Protein AF-A0A7S3EZS7-F1 (afdb_monomer_lite)

Sequence (210 aa):
DRLTNAAPASRMLVSTSSEHHVAPVSPPPAASPVTASGAADHGPADRGQSLQARVDNALGPAPTVDLDALIADLAVAGEVEALVRVWAAECVTDGTWRLVEALHARGKRGLPPGTIQLPPDRTRRLGPERRLHKICKGRLTHARSDAAHVHLRQALA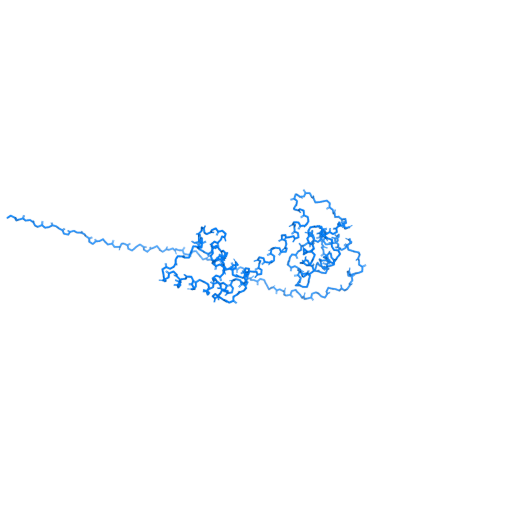WLEAQSANGRQTFLSGAKGQARRALAVELQQEMGVDRETARGLVTKLKQMRKV

Foldseek 3Di:
DDDDDDDDDDDDDDDDDDPDPDDDDDDDPPPDPPPPPDPPPLDPVPVVDDLQVQLVLLPDPHRPDQLQVSLQVCLVVLQQVSNLVSDDPVRHDPVSLVSLVVSLVCDDVSRDDHPHDDDDDPDPDDDSNVSSVCSNVVVLLVVLLVLLVVCQVVLVVVVVVCVVVVHDQPLDPDDDVSLQVQLVVCCVVVVDDSSNSSSNSVVVSVVVVD

pLDDT: mean 79.71, std 17.1, range [40.44, 96.19]

Structure (mmCIF, N/CA/C/O backbone):
data_AF-A0A7S3EZS7-F1
#
_entry.id   AF-A0A7S3EZS7-F1
#
loop_
_atom_site.group_PDB
_atom_site.id
_atom_site.type_symbol
_atom_site.label_atom_id
_atom_site.label_alt_id
_atom_site.label_comp_id
_atom_site.label_asym_id
_atom_site.label_entity_id
_atom_site.label_seq_id
_atom_site.pdbx_PDB_ins_code
_atom_site.Cartn_x
_atom_site.Cartn_y
_atom_site.Cartn_z
_atom_site.occupancy
_atom_site.B_iso_or_equiv
_atom_site.auth_seq_id
_atom_site.auth_comp_id
_atom_site.auth_asym_id
_atom_site.auth_atom_id
_atom_site.pdbx_PDB_model_num
ATOM 1 N N . ASP A 1 1 ? -24.500 35.059 77.747 1.00 47.34 1 ASP A N 1
ATOM 2 C CA . ASP A 1 1 ? -23.337 35.575 76.993 1.00 47.34 1 ASP A CA 1
ATOM 3 C C . ASP A 1 1 ? -23.380 35.048 75.567 1.00 47.34 1 ASP A C 1
ATOM 5 O O . ASP A 1 1 ? -23.361 33.844 75.386 1.00 47.34 1 ASP A O 1
ATOM 9 N N . ARG A 1 2 ? -23.869 35.827 74.595 1.00 42.78 2 ARG A N 1
ATOM 10 C CA . ARG A 1 2 ? -23.210 36.918 73.838 1.00 42.78 2 ARG A CA 1
ATOM 11 C C . ARG A 1 2 ? -22.228 36.409 72.762 1.00 42.78 2 ARG A C 1
ATOM 13 O O . ARG A 1 2 ? -21.300 35.684 73.087 1.00 42.78 2 ARG A O 1
ATOM 20 N N . LEU A 1 3 ? -22.418 36.973 71.554 1.00 48.66 3 LEU A N 1
ATOM 21 C CA . LEU A 1 3 ? -21.564 37.048 70.341 1.00 48.66 3 LEU A CA 1
ATOM 22 C C . LEU A 1 3 ? -21.867 35.976 69.266 1.00 48.66 3 LEU A C 1
ATOM 24 O O . LEU A 1 3 ? -21.628 34.803 69.504 1.00 48.66 3 LEU A O 1
ATOM 28 N N . THR A 1 4 ? -22.582 36.228 68.154 1.00 54.25 4 THR A N 1
ATOM 29 C CA . THR A 1 4 ? -22.440 37.142 66.979 1.00 54.25 4 THR A CA 1
ATOM 30 C C . THR A 1 4 ? -21.289 36.844 66.011 1.00 54.25 4 THR A C 1
ATOM 32 O O . THR A 1 4 ? -20.141 36.808 66.437 1.00 54.25 4 THR A O 1
ATOM 35 N N . ASN A 1 5 ? -21.637 36.889 64.710 1.00 43.22 5 ASN A N 1
ATOM 36 C CA . ASN A 1 5 ? -20.801 37.154 63.519 1.00 43.22 5 ASN A CA 1
ATOM 37 C C . ASN A 1 5 ? -19.920 35.982 63.024 1.00 43.22 5 ASN A C 1
ATOM 39 O O . ASN A 1 5 ? -19.420 35.207 63.818 1.00 43.22 5 ASN A O 1
ATOM 43 N N . ALA A 1 6 ? -19.678 35.760 61.727 1.00 45.03 6 ALA A N 1
ATOM 44 C CA . ALA A 1 6 ? -19.786 36.626 60.555 1.00 45.03 6 ALA A CA 1
ATOM 45 C C . ALA A 1 6 ? -19.918 35.790 59.259 1.00 45.03 6 ALA A C 1
ATOM 47 O O . ALA A 1 6 ? -19.287 34.742 59.134 1.00 45.03 6 ALA A O 1
ATOM 48 N N . ALA A 1 7 ? -20.647 36.308 58.266 1.00 48.50 7 ALA A N 1
ATOM 49 C CA . ALA A 1 7 ? -20.330 36.080 56.850 1.00 48.50 7 ALA A CA 1
ATOM 50 C C . ALA A 1 7 ? -19.117 36.951 56.464 1.00 48.50 7 ALA A C 1
ATOM 52 O O . ALA A 1 7 ? -18.939 38.018 57.060 1.00 48.50 7 ALA A O 1
ATOM 53 N N . PRO A 1 8 ? -18.263 36.531 55.514 1.00 58.19 8 PRO A N 1
ATOM 54 C CA . PRO A 1 8 ? -18.231 37.204 54.198 1.00 58.19 8 PRO A CA 1
ATOM 55 C C . PRO A 1 8 ? -17.756 36.236 53.074 1.00 58.19 8 PRO A C 1
ATOM 57 O O . PRO A 1 8 ? -17.424 35.091 53.345 1.00 58.19 8 PRO A O 1
ATOM 60 N N . ALA A 1 9 ? -17.663 36.533 51.779 1.00 48.50 9 ALA A N 1
ATOM 61 C CA . ALA A 1 9 ? -17.829 37.727 50.965 1.00 48.50 9 ALA A CA 1
ATOM 62 C C . ALA A 1 9 ? -18.122 37.258 49.529 1.00 48.50 9 ALA A C 1
ATOM 64 O O . ALA A 1 9 ? -17.512 36.309 49.030 1.00 48.50 9 ALA A O 1
ATOM 65 N N . SER A 1 10 ? -19.002 37.990 48.852 1.00 51.47 10 SER A N 1
ATOM 66 C CA . SER A 1 10 ? -19.154 37.984 47.402 1.00 51.47 10 SER A CA 1
ATOM 67 C C . SER A 1 10 ? -17.812 38.265 46.726 1.00 51.47 10 SER A C 1
ATOM 69 O O . SER A 1 10 ? -17.208 39.315 46.947 1.00 51.47 10 SER A O 1
ATOM 71 N N . ARG A 1 11 ? -17.351 37.347 45.874 1.00 52.47 11 ARG A N 1
ATOM 72 C CA . ARG A 1 11 ? -16.194 37.583 45.011 1.00 52.47 11 ARG A CA 1
ATOM 73 C C . ARG A 1 11 ? -16.698 38.045 43.648 1.00 52.47 11 ARG A C 1
ATOM 75 O O . ARG A 1 11 ? -17.303 37.277 42.906 1.00 52.47 11 ARG A O 1
ATOM 82 N N . MET A 1 12 ? -16.481 39.328 43.372 1.00 51.91 12 MET A N 1
ATOM 83 C CA . MET A 1 12 ? -16.737 39.957 42.081 1.00 51.91 12 MET A CA 1
ATOM 84 C C . MET A 1 12 ? -15.924 39.269 40.978 1.00 51.91 12 MET A C 1
ATOM 86 O O . MET A 1 12 ? -14.708 39.114 41.099 1.00 51.91 12 MET A O 1
ATOM 90 N N . LEU A 1 13 ? -16.603 38.878 39.901 1.00 58.66 13 LEU A N 1
ATOM 91 C CA . LEU A 1 13 ? -15.984 38.497 38.637 1.00 58.66 13 LEU A CA 1
ATOM 92 C C . LEU A 1 13 ? -15.644 39.783 37.879 1.00 58.66 13 LEU A C 1
ATOM 94 O O . LEU A 1 13 ? -16.532 40.506 37.433 1.00 58.66 13 LEU A O 1
ATOM 98 N N . VAL A 1 14 ? -14.351 40.076 37.767 1.00 51.28 14 VAL A N 1
ATOM 99 C CA . VAL A 1 14 ? -13.834 41.122 36.883 1.00 51.28 14 VAL A CA 1
ATOM 100 C C . VAL A 1 14 ? -13.811 40.541 35.474 1.00 51.28 14 VAL A C 1
ATOM 102 O O . VAL A 1 14 ? -13.059 39.613 35.184 1.00 51.28 14 VAL A O 1
ATOM 105 N N . SER A 1 15 ? -14.677 41.073 34.619 1.00 48.03 15 SER A N 1
ATOM 106 C CA . SER A 1 15 ? -14.720 40.784 33.192 1.00 48.03 15 SER A CA 1
ATOM 107 C C . SER A 1 15 ? -13.608 41.581 32.509 1.00 48.03 15 SER A C 1
ATOM 109 O O . SER A 1 15 ? -13.729 42.792 32.344 1.00 48.03 15 SER A O 1
ATOM 111 N N . THR A 1 16 ? -12.505 40.929 32.144 1.00 53.03 16 THR A N 1
ATOM 112 C CA . THR A 1 16 ? -11.484 41.525 31.276 1.00 53.03 16 THR A CA 1
ATOM 113 C C . THR A 1 16 ? -11.778 41.146 29.831 1.00 53.03 16 THR A C 1
ATOM 115 O O . THR A 1 16 ? -11.445 40.061 29.359 1.00 53.03 16 THR A O 1
ATOM 118 N N . SER A 1 17 ? -12.424 42.067 29.118 1.00 45.00 17 SER A N 1
ATOM 119 C CA . SER A 1 17 ? -12.508 42.052 27.661 1.00 45.00 17 SER A CA 1
ATOM 120 C C . SER A 1 17 ? -11.093 42.159 27.085 1.00 45.00 17 SER A C 1
ATOM 122 O O . SER A 1 17 ? -10.498 43.232 27.083 1.00 45.00 17 SER A O 1
ATOM 124 N N . SER A 1 18 ? -10.528 41.038 26.632 1.00 48.12 18 SER A N 1
ATOM 125 C CA . SER A 1 18 ? -9.379 41.051 25.722 1.00 48.12 18 SER A CA 1
ATOM 126 C C . SER A 1 18 ? -9.901 41.222 24.304 1.00 48.12 18 SER A C 1
ATOM 128 O O . SER A 1 18 ? -10.311 40.262 23.653 1.00 48.12 18 SER A O 1
ATOM 130 N N . GLU A 1 19 ? -9.897 42.466 23.836 1.00 48.69 19 GLU A N 1
ATOM 131 C CA . GLU A 1 19 ? -9.978 42.786 22.416 1.00 48.69 19 GLU A CA 1
ATOM 132 C C . GLU A 1 19 ? -8.675 42.331 21.748 1.00 48.69 19 GLU A C 1
ATOM 134 O O . GLU A 1 19 ? -7.675 43.048 21.696 1.00 48.69 19 GLU A O 1
ATOM 139 N N . HIS A 1 20 ? -8.663 41.093 21.255 1.00 51.62 20 HIS A N 1
ATOM 140 C CA . HIS A 1 20 ? -7.636 40.654 20.324 1.00 51.62 20 HIS A CA 1
ATOM 141 C C . HIS A 1 20 ? -7.897 41.308 18.970 1.00 51.62 20 HIS A C 1
ATOM 143 O O . HIS A 1 20 ? -8.791 40.920 18.222 1.00 51.62 20 HIS A O 1
ATOM 149 N N . HIS A 1 21 ? -7.084 42.320 18.680 1.00 54.19 21 HIS A N 1
ATOM 150 C CA . HIS A 1 21 ? -6.900 42.896 17.359 1.00 54.19 21 HIS A CA 1
ATOM 151 C C . HIS A 1 21 ? -6.486 41.776 16.387 1.00 54.19 21 HIS A C 1
ATOM 153 O O . HIS A 1 21 ? -5.340 41.323 16.376 1.00 54.19 21 HIS A O 1
ATOM 159 N N . VAL A 1 22 ? -7.449 41.276 15.611 1.00 55.16 22 VAL A N 1
ATOM 160 C CA . VAL A 1 22 ? -7.213 40.320 14.528 1.00 55.16 22 VAL A CA 1
ATOM 161 C C . VAL A 1 22 ? -6.585 41.096 13.378 1.00 55.16 22 VAL A C 1
ATOM 163 O O . VAL A 1 22 ? -7.238 41.919 12.739 1.00 55.16 22 VAL A O 1
ATOM 166 N N . ALA A 1 23 ? -5.298 40.854 13.138 1.00 63.97 23 ALA A N 1
ATOM 167 C CA . ALA A 1 23 ? -4.619 41.352 11.952 1.00 63.97 23 ALA A CA 1
ATOM 168 C C . ALA A 1 23 ? -5.337 40.840 10.684 1.00 63.97 23 ALA A C 1
ATOM 170 O O . ALA A 1 23 ? -5.751 39.676 10.652 1.00 63.97 23 ALA A O 1
ATOM 171 N N . PRO A 1 24 ? -5.488 41.670 9.637 1.00 62.31 24 PRO A N 1
ATOM 172 C CA . PRO A 1 24 ? -6.135 41.261 8.399 1.00 62.31 24 PRO A CA 1
ATOM 173 C C . PRO A 1 24 ? -5.341 40.127 7.740 1.00 62.31 24 PRO A C 1
ATOM 175 O O . PRO A 1 24 ? -4.213 40.306 7.278 1.00 62.31 24 PRO A O 1
ATOM 178 N N . VAL A 1 25 ? -5.945 38.939 7.717 1.00 58.94 25 VAL A N 1
ATOM 179 C CA . VAL A 1 25 ? -5.441 37.774 6.989 1.00 58.94 25 VAL A CA 1
ATOM 180 C C . VAL A 1 25 ? -5.502 38.111 5.504 1.00 58.94 25 VAL A C 1
ATOM 182 O O . VAL A 1 25 ? -6.573 38.371 4.958 1.00 58.94 25 VAL A O 1
ATOM 185 N N . SER A 1 26 ? -4.335 38.149 4.862 1.00 68.75 26 SER A N 1
ATOM 186 C CA . SER A 1 26 ? -4.237 38.332 3.416 1.00 68.75 26 SER A CA 1
ATOM 187 C C . SER A 1 26 ? -5.037 37.235 2.704 1.00 68.75 26 SER A C 1
ATOM 189 O O . SER A 1 26 ? -4.925 36.068 3.095 1.00 68.75 26 SER A O 1
ATOM 191 N N . PRO A 1 27 ? -5.847 37.572 1.684 1.00 67.56 27 PRO A N 1
ATOM 192 C CA . PRO A 1 27 ? -6.579 36.569 0.929 1.00 67.56 27 PRO A CA 1
ATOM 193 C C . PRO A 1 27 ? -5.586 35.591 0.284 1.00 67.56 27 PRO A C 1
ATOM 195 O O . PRO A 1 27 ? -4.522 36.016 -0.179 1.00 67.56 27 PRO A O 1
ATOM 198 N N . PRO A 1 28 ? -5.901 34.284 0.261 1.00 62.78 28 PRO A N 1
ATOM 199 C CA . PRO A 1 28 ? -5.062 33.313 -0.419 1.00 62.78 28 PRO A CA 1
ATOM 200 C C . PRO A 1 28 ? -4.932 33.703 -1.900 1.00 62.78 28 PRO A C 1
ATOM 202 O O . PRO A 1 28 ? -5.911 34.173 -2.492 1.00 62.78 28 PRO A O 1
ATOM 205 N N . PRO A 1 29 ? -3.745 33.533 -2.510 1.00 59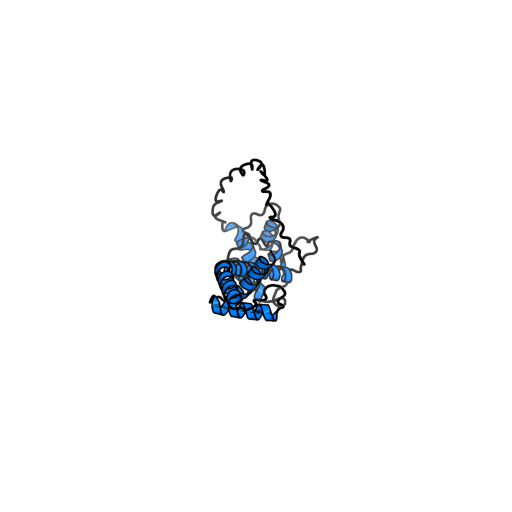.75 29 PRO A N 1
ATOM 206 C CA . PRO A 1 29 ? -3.571 33.790 -3.930 1.00 59.75 29 PRO A CA 1
ATOM 207 C C . PRO A 1 29 ? -4.586 32.962 -4.719 1.00 59.75 29 PRO A C 1
ATOM 209 O O . PRO A 1 29 ? -4.805 31.784 -4.422 1.00 59.75 29 PRO A O 1
ATOM 212 N N . ALA A 1 30 ? -5.229 33.616 -5.689 1.00 57.41 30 ALA A N 1
ATOM 213 C CA . ALA A 1 30 ? -6.225 33.022 -6.563 1.00 57.41 30 ALA A CA 1
ATOM 214 C C . ALA A 1 30 ? -5.721 31.674 -7.086 1.00 57.41 30 ALA A C 1
ATOM 216 O O . ALA A 1 30 ? -4.620 31.588 -7.633 1.00 57.41 30 ALA A O 1
ATOM 217 N N . ALA A 1 31 ? -6.524 30.629 -6.877 1.00 49.47 31 ALA A N 1
ATOM 218 C CA . ALA A 1 31 ? -6.255 29.310 -7.415 1.00 49.47 31 ALA A CA 1
ATOM 219 C C . ALA A 1 31 ? -6.095 29.443 -8.930 1.00 49.47 31 ALA A C 1
ATOM 221 O O . ALA A 1 31 ? -7.058 29.739 -9.642 1.00 49.47 31 ALA A O 1
ATOM 222 N N . SER A 1 32 ? -4.861 29.262 -9.403 1.00 54.81 32 SER A N 1
ATOM 223 C CA . SER A 1 32 ? -4.579 29.106 -10.820 1.00 54.81 32 SER A CA 1
ATOM 224 C C . SER A 1 32 ? -5.525 28.042 -11.373 1.00 54.81 32 SER A C 1
ATOM 226 O O . SER A 1 32 ? -5.700 27.005 -10.720 1.00 54.81 32 SER A O 1
ATOM 228 N N . PRO A 1 33 ? -6.157 28.277 -12.534 1.00 49.00 33 PRO A N 1
ATOM 229 C CA . PRO A 1 33 ? -7.026 27.287 -13.139 1.00 49.00 33 PRO A CA 1
ATOM 230 C C . PRO A 1 33 ? -6.218 26.005 -13.307 1.00 49.00 33 PRO A C 1
ATOM 232 O O . PRO A 1 33 ? -5.207 25.979 -14.008 1.00 49.00 33 PRO A O 1
ATOM 235 N N . VAL A 1 34 ? -6.657 24.952 -12.619 1.00 44.59 34 VAL A N 1
ATOM 236 C CA . VAL A 1 34 ? -6.234 23.588 -12.900 1.00 44.59 34 VAL A CA 1
ATOM 237 C C . VAL A 1 34 ? -6.735 23.324 -14.309 1.00 44.59 34 VAL A C 1
ATOM 239 O O . VAL A 1 34 ? -7.890 22.959 -14.520 1.00 44.59 34 VAL A O 1
ATOM 242 N N . THR A 1 35 ? -5.882 23.588 -15.296 1.00 41.53 35 THR A N 1
ATOM 243 C CA . THR A 1 35 ? -5.992 22.954 -16.599 1.00 41.53 35 THR A CA 1
ATOM 244 C C . THR A 1 35 ? -6.058 21.470 -16.304 1.00 41.53 35 THR A C 1
ATOM 246 O O . THR A 1 35 ? -5.071 20.873 -15.874 1.00 41.53 35 THR A O 1
ATOM 249 N N . ALA A 1 36 ? -7.256 20.910 -16.469 1.00 48.38 36 ALA A N 1
ATOM 250 C CA . ALA A 1 36 ? -7.464 19.495 -16.672 1.00 48.38 36 ALA A CA 1
ATOM 251 C C . ALA A 1 36 ? -6.568 19.113 -17.851 1.00 48.38 36 ALA A C 1
ATOM 253 O O . ALA A 1 36 ? -6.933 19.289 -19.013 1.00 48.38 36 ALA A O 1
ATOM 254 N N . SER A 1 37 ? -5.334 18.722 -17.534 1.00 41.72 37 SER A N 1
ATOM 255 C CA . SER A 1 37 ? -4.410 18.177 -18.507 1.00 41.72 37 SER A CA 1
ATOM 256 C C . SER A 1 37 ? -5.083 16.918 -19.000 1.00 41.72 37 SER A C 1
ATOM 258 O O . SER A 1 37 ? -5.378 16.018 -18.211 1.00 41.72 37 SER A O 1
ATOM 260 N N . GLY A 1 38 ? -5.439 16.961 -20.280 1.00 40.84 38 GLY A N 1
ATOM 261 C CA . GLY A 1 38 ? -6.226 15.949 -20.943 1.00 40.84 38 GLY A CA 1
ATOM 262 C C . GLY A 1 38 ? -5.674 14.559 -20.683 1.00 40.84 38 GLY A C 1
ATOM 263 O O . GLY A 1 38 ? -4.481 14.379 -20.435 1.00 40.84 38 GLY A O 1
ATOM 264 N N . ALA A 1 39 ? -6.576 13.587 -20.776 1.00 41.38 39 ALA A N 1
ATOM 265 C CA . ALA A 1 39 ? -6.224 12.223 -21.106 1.00 41.38 39 ALA A CA 1
ATOM 266 C C . ALA A 1 39 ? -5.282 12.274 -22.315 1.00 41.38 39 ALA A C 1
ATOM 268 O O . ALA A 1 39 ? -5.717 12.454 -23.452 1.00 41.38 39 ALA A O 1
ATOM 269 N N . ALA A 1 40 ? -3.980 12.248 -22.042 1.00 44.22 40 ALA A N 1
ATOM 270 C CA . ALA A 1 40 ? -2.984 12.099 -23.067 1.00 44.22 40 ALA A CA 1
ATOM 271 C C . ALA A 1 40 ? -3.208 10.695 -23.607 1.00 44.22 40 ALA A C 1
ATOM 273 O O . ALA A 1 40 ? -3.113 9.702 -22.887 1.00 44.22 40 ALA A O 1
ATOM 274 N N . ASP A 1 41 ? -3.604 10.657 -24.868 1.00 46.47 41 ASP A N 1
ATOM 275 C CA . ASP A 1 41 ? -3.596 9.482 -25.712 1.00 46.47 41 ASP A CA 1
ATOM 276 C C . ASP A 1 41 ? -2.143 8.968 -25.749 1.00 46.47 41 ASP A C 1
ATOM 278 O O . ASP A 1 41 ? -1.319 9.392 -26.562 1.00 46.47 41 ASP A O 1
ATOM 282 N N . HIS A 1 42 ? -1.770 8.173 -24.740 1.00 47.91 42 HIS A N 1
ATOM 283 C CA . HIS A 1 42 ? -0.437 7.604 -24.568 1.00 47.91 42 HIS A CA 1
ATOM 284 C C . HIS A 1 42 ? -0.271 6.498 -25.608 1.00 47.91 42 HIS A C 1
ATOM 286 O O . HIS A 1 42 ? -0.619 5.336 -25.398 1.00 47.91 42 HIS A O 1
ATOM 292 N N . GLY A 1 43 ? 0.176 6.922 -26.789 1.00 43.62 43 GLY A N 1
ATOM 293 C CA . GLY A 1 43 ? 0.182 6.110 -27.991 1.00 43.62 43 GLY A CA 1
ATOM 294 C C . GLY A 1 43 ? 0.956 4.784 -27.871 1.00 43.62 43 GLY A C 1
ATOM 295 O O . GLY A 1 43 ? 1.884 4.643 -27.073 1.00 43.62 43 GLY A O 1
ATOM 296 N N . PRO A 1 44 ? 0.647 3.812 -28.747 1.00 53.00 44 PRO A N 1
ATOM 297 C CA . PRO A 1 44 ? 1.236 2.467 -28.771 1.00 53.00 44 PRO A CA 1
ATOM 298 C C . PRO A 1 44 ? 2.747 2.409 -29.085 1.00 53.00 44 PRO A C 1
ATOM 300 O O . PRO A 1 44 ? 3.314 1.317 -29.131 1.00 53.00 44 PRO A O 1
ATOM 303 N N . ALA A 1 45 ? 3.410 3.549 -29.303 1.00 54.72 45 ALA A N 1
ATOM 304 C CA . ALA A 1 45 ? 4.791 3.636 -29.782 1.00 54.72 45 ALA A CA 1
ATOM 305 C C . ALA A 1 45 ? 5.833 3.071 -28.798 1.00 54.72 45 ALA A C 1
ATOM 307 O O . ALA A 1 45 ? 6.882 2.591 -29.221 1.00 54.72 45 ALA A O 1
ATOM 308 N N . ASP A 1 46 ? 5.546 3.081 -27.495 1.00 59.53 46 ASP A N 1
ATOM 309 C CA . ASP A 1 46 ? 6.530 2.694 -26.477 1.00 59.53 46 ASP A CA 1
ATOM 310 C C . ASP A 1 46 ? 6.596 1.171 -26.240 1.00 59.53 46 ASP A C 1
ATOM 312 O O . ASP A 1 46 ? 7.597 0.642 -25.760 1.00 59.53 46 ASP A O 1
ATOM 316 N N . ARG A 1 47 ? 5.564 0.418 -26.654 1.00 63.47 47 ARG A N 1
ATOM 317 C CA . ARG A 1 47 ? 5.488 -1.044 -26.442 1.00 63.47 47 ARG A CA 1
ATOM 318 C C . ARG A 1 47 ? 6.444 -1.861 -27.318 1.00 63.47 47 ARG A C 1
ATOM 320 O O . ARG A 1 47 ? 6.637 -3.042 -27.048 1.00 63.47 47 ARG A O 1
ATOM 327 N N . GLY A 1 48 ? 7.033 -1.258 -28.352 1.00 70.38 48 GLY A N 1
ATOM 328 C CA . GLY A 1 48 ? 8.042 -1.903 -29.202 1.00 70.38 48 GLY A CA 1
ATOM 329 C C . GLY A 1 48 ? 9.461 -1.875 -28.621 1.00 70.38 48 GLY A C 1
ATOM 330 O O . GLY A 1 48 ? 10.346 -2.553 -29.138 1.00 70.38 48 GLY A O 1
ATOM 331 N N . GLN A 1 49 ? 9.695 -1.094 -27.563 1.00 83.81 49 GLN A N 1
ATOM 332 C CA . GLN A 1 49 ? 11.001 -0.983 -26.918 1.00 83.81 49 GLN A CA 1
ATOM 333 C C . GLN A 1 49 ? 11.197 -2.072 -25.858 1.00 83.81 49 GLN A C 1
ATOM 335 O O . GLN A 1 49 ? 10.253 -2.517 -25.203 1.00 83.81 49 GLN A O 1
ATOM 340 N N . SER A 1 50 ? 12.452 -2.482 -25.654 1.00 93.69 50 SER A N 1
ATOM 341 C CA . SER A 1 50 ? 12.798 -3.413 -24.574 1.00 93.69 50 SER A CA 1
ATOM 342 C C . SER A 1 50 ? 12.464 -2.829 -23.194 1.00 93.69 50 SER A C 1
ATOM 344 O O . SER A 1 50 ? 12.515 -1.612 -22.994 1.00 93.69 50 SER A O 1
ATOM 346 N N . LEU A 1 51 ? 12.189 -3.697 -22.212 1.00 94.19 51 LEU A N 1
ATOM 347 C CA . LEU A 1 51 ? 11.969 -3.268 -20.824 1.00 94.19 51 LEU A CA 1
ATOM 348 C C . LEU A 1 51 ? 13.164 -2.490 -20.260 1.00 94.19 51 LEU A C 1
ATOM 350 O O . LEU A 1 51 ? 12.958 -1.523 -19.535 1.00 94.19 51 LEU A O 1
ATOM 354 N N . GLN A 1 52 ? 14.392 -2.860 -20.638 1.00 96.00 52 GLN A N 1
ATOM 355 C CA . GLN A 1 52 ? 15.608 -2.142 -20.247 1.00 96.00 52 GLN A CA 1
ATOM 356 C C . GLN A 1 52 ? 15.565 -0.681 -20.713 1.00 96.00 52 GLN A C 1
ATOM 358 O O . GLN A 1 52 ? 15.667 0.222 -19.890 1.00 96.00 52 GLN A O 1
ATOM 363 N N . ALA A 1 53 ? 15.319 -0.446 -22.006 1.00 93.81 53 ALA A N 1
ATOM 364 C CA . ALA A 1 53 ? 15.281 0.903 -22.575 1.00 93.81 53 ALA A CA 1
ATOM 365 C C . ALA A 1 53 ? 14.198 1.783 -21.929 1.00 93.81 53 ALA A C 1
ATOM 367 O O . ALA A 1 53 ? 14.427 2.959 -21.650 1.00 93.81 53 ALA A O 1
ATOM 368 N N . ARG A 1 54 ? 13.033 1.197 -21.633 1.00 94.12 54 ARG A N 1
ATOM 369 C CA . ARG A 1 54 ? 11.931 1.898 -20.961 1.00 94.12 54 ARG A CA 1
ATOM 370 C C . ARG A 1 54 ? 12.261 2.243 -19.509 1.00 94.12 54 ARG A C 1
ATOM 372 O O . ARG A 1 54 ? 11.930 3.337 -19.061 1.00 94.12 54 ARG A O 1
ATOM 379 N N . VAL A 1 55 ? 12.946 1.357 -18.781 1.00 94.62 55 VAL A N 1
ATOM 380 C CA . VAL A 1 55 ? 13.443 1.648 -17.424 1.00 94.62 55 VAL A CA 1
ATOM 381 C C . VAL A 1 55 ? 14.512 2.739 -17.449 1.00 94.62 55 VAL A C 1
ATOM 383 O O . VAL A 1 55 ? 14.467 3.647 -16.621 1.00 94.62 55 VAL A O 1
ATOM 386 N N . ASP A 1 56 ? 15.436 2.695 -18.406 1.00 93.50 56 ASP A N 1
ATOM 387 C CA . ASP A 1 56 ? 16.476 3.715 -18.549 1.00 93.50 56 ASP A CA 1
ATOM 388 C C . ASP A 1 56 ? 15.869 5.091 -18.875 1.00 93.50 56 ASP A C 1
ATOM 390 O O . ASP A 1 56 ? 16.273 6.094 -18.286 1.00 93.50 56 ASP A O 1
ATOM 394 N N . ASN A 1 57 ? 14.840 5.141 -19.733 1.00 92.56 57 ASN A N 1
ATOM 395 C CA . ASN A 1 57 ? 14.063 6.358 -19.988 1.00 92.56 57 ASN A CA 1
ATOM 396 C C . ASN A 1 57 ? 13.346 6.853 -18.718 1.00 92.56 57 ASN A C 1
ATOM 398 O O . ASN A 1 57 ? 13.456 8.033 -18.386 1.00 92.56 57 ASN A O 1
ATOM 402 N N . ALA A 1 58 ? 12.680 5.958 -17.975 1.00 92.88 58 ALA A N 1
ATOM 403 C CA . ALA A 1 58 ? 11.967 6.291 -16.736 1.00 92.88 58 ALA A CA 1
ATOM 404 C C . ALA A 1 58 ? 12.877 6.900 -15.658 1.00 92.88 58 ALA A C 1
ATOM 406 O O . ALA A 1 58 ? 12.440 7.739 -14.874 1.00 92.88 58 ALA A O 1
ATOM 407 N N . LEU A 1 59 ? 14.133 6.448 -15.589 1.00 91.75 59 LEU A N 1
ATOM 408 C CA . LEU A 1 59 ? 15.134 6.933 -14.632 1.00 91.75 59 LEU A CA 1
ATOM 409 C C . LEU A 1 59 ? 15.950 8.123 -15.161 1.00 91.75 59 LEU A C 1
ATOM 411 O O . LEU A 1 59 ? 16.785 8.664 -14.430 1.00 91.75 59 LEU A O 1
ATOM 415 N N . GLY A 1 60 ? 15.728 8.518 -16.415 1.00 89.44 60 GLY A N 1
ATOM 416 C CA . GLY A 1 60 ? 16.357 9.667 -17.046 1.00 89.44 60 GLY A CA 1
ATOM 417 C C . GLY A 1 60 ? 15.814 11.013 -16.540 1.00 89.44 60 GLY A C 1
ATOM 418 O O . GLY A 1 60 ? 14.833 11.073 -15.801 1.00 89.44 60 GLY A O 1
ATOM 419 N N . PRO A 1 61 ? 16.442 12.131 -16.944 1.00 83.06 61 PRO A N 1
ATOM 420 C CA . PRO A 1 61 ? 16.080 13.472 -16.473 1.00 83.06 61 PRO A CA 1
ATOM 421 C C . PRO A 1 61 ? 14.723 13.979 -16.990 1.00 83.06 61 PRO A C 1
ATOM 423 O O . PRO A 1 61 ? 14.150 14.887 -16.395 1.00 83.06 61 PRO A O 1
ATOM 426 N N . ALA A 1 62 ? 14.220 13.419 -18.090 1.00 85.12 62 ALA A N 1
ATOM 427 C CA . ALA A 1 62 ? 12.951 13.792 -18.706 1.00 85.12 62 ALA A CA 1
ATOM 428 C C . ALA A 1 62 ? 12.221 12.513 -19.153 1.00 85.12 62 ALA A C 1
ATOM 430 O O . ALA A 1 62 ? 12.337 12.127 -20.318 1.00 85.12 62 ALA A O 1
ATOM 431 N N . PRO A 1 63 ? 11.541 11.812 -18.228 1.00 84.56 63 PRO A N 1
ATOM 432 C CA . PRO A 1 63 ? 10.850 10.575 -18.557 1.00 84.56 63 PRO A CA 1
ATOM 433 C C . PRO A 1 63 ? 9.690 10.862 -19.516 1.00 84.56 63 PRO A C 1
ATOM 435 O O . PRO A 1 63 ? 8.879 11.756 -19.276 1.00 84.56 63 PRO A O 1
ATOM 438 N N . THR A 1 64 ? 9.615 10.096 -20.602 1.00 87.62 64 THR A N 1
ATOM 439 C CA . THR A 1 64 ? 8.532 10.170 -21.603 1.00 87.62 64 THR A CA 1
ATOM 440 C C . THR A 1 64 ? 7.737 8.870 -21.706 1.00 87.62 64 THR A C 1
ATOM 442 O O . THR A 1 64 ? 6.779 8.797 -22.470 1.00 87.62 64 THR A O 1
ATOM 445 N N . VAL A 1 65 ? 8.144 7.845 -20.957 1.00 88.44 65 VAL A N 1
ATOM 446 C CA . VAL A 1 65 ? 7.481 6.542 -20.860 1.00 88.44 65 VAL A CA 1
ATOM 447 C C . VAL A 1 65 ? 6.179 6.619 -20.066 1.00 88.44 65 VAL A C 1
ATOM 449 O O . VAL A 1 65 ? 6.084 7.312 -19.051 1.00 88.44 65 VAL A O 1
ATOM 452 N N . ASP A 1 66 ? 5.190 5.839 -20.499 1.00 90.69 66 ASP A N 1
ATOM 453 C CA . ASP A 1 66 ? 3.997 5.550 -19.703 1.00 90.69 66 ASP A CA 1
ATOM 454 C C . ASP A 1 66 ? 4.389 4.708 -18.475 1.00 90.69 66 ASP A C 1
ATOM 456 O O . ASP A 1 66 ? 4.663 3.503 -18.568 1.00 90.69 66 ASP A O 1
ATOM 460 N N . LEU A 1 67 ? 4.448 5.371 -17.316 1.00 92.12 67 LEU A N 1
ATOM 461 C CA . LEU A 1 67 ? 4.846 4.756 -16.053 1.00 92.12 67 LEU A CA 1
ATOM 462 C C . LEU A 1 67 ? 3.857 3.686 -15.579 1.00 92.12 67 LEU A C 1
ATOM 464 O O . LEU A 1 67 ? 4.308 2.702 -14.994 1.00 92.12 67 LEU A O 1
ATOM 468 N N . ASP A 1 68 ? 2.552 3.827 -15.833 1.00 93.12 68 ASP A N 1
ATOM 469 C CA . ASP A 1 68 ? 1.568 2.815 -15.422 1.00 93.12 68 ASP A CA 1
ATOM 470 C C . ASP A 1 68 ? 1.806 1.517 -16.195 1.00 93.12 68 ASP A C 1
ATOM 472 O O . ASP A 1 68 ? 1.989 0.448 -15.603 1.00 93.12 68 ASP A O 1
ATOM 476 N N . ALA A 1 69 ? 1.913 1.630 -17.524 1.00 93.00 69 ALA A N 1
ATOM 477 C CA . ALA A 1 69 ? 2.191 0.497 -18.397 1.00 93.00 69 ALA A CA 1
ATOM 478 C C . ALA A 1 69 ? 3.552 -0.144 -18.090 1.00 93.00 69 ALA A C 1
ATOM 480 O O . ALA A 1 69 ? 3.665 -1.369 -18.048 1.00 93.00 69 ALA A O 1
ATOM 481 N N . LEU A 1 70 ? 4.593 0.658 -17.834 1.00 94.81 70 LEU A N 1
ATOM 482 C CA . LEU A 1 70 ? 5.906 0.131 -17.458 1.00 94.81 70 LEU A CA 1
ATOM 483 C C . LEU A 1 70 ? 5.853 -0.637 -16.135 1.00 94.81 70 LEU A C 1
ATOM 485 O O . LEU A 1 70 ? 6.391 -1.740 -16.047 1.00 94.81 70 LEU A O 1
ATOM 489 N N . ILE A 1 71 ? 5.198 -0.093 -15.108 1.00 95.75 71 ILE A N 1
ATOM 490 C CA . ILE A 1 71 ? 5.061 -0.771 -13.813 1.00 95.75 71 ILE A CA 1
ATOM 491 C C . ILE A 1 71 ? 4.282 -2.081 -13.974 1.00 95.75 71 ILE A C 1
ATOM 493 O O . ILE A 1 71 ? 4.673 -3.089 -13.379 1.00 95.75 71 ILE A O 1
ATOM 497 N N . ALA A 1 72 ? 3.223 -2.094 -14.788 1.00 95.31 72 ALA A N 1
ATOM 498 C CA . ALA A 1 72 ? 2.460 -3.300 -15.094 1.00 95.31 72 ALA A CA 1
ATOM 499 C C . ALA A 1 72 ? 3.341 -4.376 -15.746 1.00 95.31 72 ALA A C 1
ATOM 501 O O . ALA A 1 72 ? 3.374 -5.515 -15.270 1.00 95.31 72 ALA A O 1
ATOM 502 N N . ASP A 1 73 ? 4.108 -4.008 -16.773 1.00 95.50 73 ASP A N 1
ATOM 503 C CA . ASP A 1 73 ? 4.980 -4.941 -17.485 1.00 95.50 73 ASP A CA 1
ATOM 504 C C . ASP A 1 73 ? 6.101 -5.481 -16.580 1.00 95.50 73 ASP A C 1
ATOM 506 O O . ASP A 1 73 ? 6.357 -6.687 -16.556 1.00 95.50 73 ASP A O 1
ATOM 510 N N . LEU A 1 74 ? 6.724 -4.620 -15.763 1.00 96.19 74 LEU A N 1
ATOM 511 C CA . LEU A 1 74 ? 7.728 -5.036 -14.776 1.00 96.19 74 LEU A CA 1
ATOM 512 C C . LEU A 1 74 ? 7.125 -5.966 -13.715 1.00 96.19 74 LEU A C 1
ATOM 514 O O . LEU A 1 74 ? 7.784 -6.914 -13.278 1.00 96.19 74 LEU A O 1
ATOM 518 N N . ALA A 1 75 ? 5.873 -5.733 -13.307 1.00 95.69 75 ALA A N 1
ATOM 519 C CA . ALA A 1 75 ? 5.186 -6.586 -12.345 1.00 95.69 75 ALA A CA 1
ATOM 520 C C . ALA A 1 75 ? 4.923 -7.990 -12.914 1.00 95.69 75 ALA A C 1
ATOM 522 O O . ALA A 1 75 ? 5.151 -8.990 -12.227 1.00 95.69 75 ALA A O 1
ATOM 523 N N . VAL A 1 76 ? 4.494 -8.068 -14.178 1.00 94.88 76 VAL A N 1
ATOM 524 C CA . VAL A 1 76 ? 4.275 -9.332 -14.898 1.00 94.88 76 VAL A CA 1
ATOM 525 C C . VAL A 1 76 ? 5.591 -10.087 -15.087 1.00 94.88 76 VAL A C 1
ATOM 527 O O . VAL A 1 76 ? 5.654 -11.279 -14.770 1.00 94.88 76 VAL A O 1
ATOM 530 N N . ALA A 1 77 ? 6.647 -9.390 -15.520 1.00 94.75 77 ALA A N 1
ATOM 531 C CA . ALA A 1 77 ? 7.986 -9.949 -15.709 1.00 94.75 77 ALA A CA 1
ATOM 532 C C . ALA A 1 77 ? 8.664 -10.367 -14.389 1.00 94.75 77 ALA A C 1
ATOM 534 O O . ALA A 1 77 ? 9.568 -11.197 -14.387 1.00 94.75 77 ALA A O 1
ATOM 535 N N . GLY A 1 78 ? 8.207 -9.839 -13.249 1.00 94.75 78 GLY A N 1
ATOM 536 C CA . GLY A 1 78 ? 8.806 -10.106 -11.941 1.00 94.75 78 GLY A CA 1
ATOM 537 C C . GLY A 1 78 ? 10.078 -9.299 -11.670 1.00 94.75 78 GLY A C 1
ATOM 538 O O . GLY A 1 78 ? 10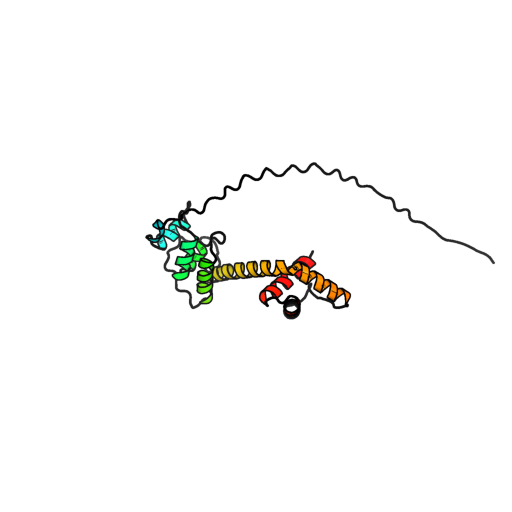.855 -9.665 -10.792 1.00 94.75 78 GLY A O 1
ATOM 539 N N . GLU A 1 79 ? 10.272 -8.183 -12.372 1.00 95.75 79 GLU A N 1
ATOM 540 C CA . GLU A 1 79 ? 11.435 -7.296 -12.268 1.00 95.75 79 GLU A CA 1
ATOM 541 C C . GLU A 1 79 ? 11.328 -6.370 -11.046 1.00 95.75 79 GLU A C 1
ATOM 543 O O . GLU A 1 79 ? 11.161 -5.154 -11.152 1.00 95.75 79 GLU A O 1
ATOM 548 N N . VAL A 1 80 ? 11.384 -6.955 -9.844 1.00 94.81 80 VAL A N 1
ATOM 549 C CA . VAL A 1 80 ? 11.071 -6.253 -8.586 1.00 94.81 80 VAL A CA 1
ATOM 550 C C . VAL A 1 80 ? 11.985 -5.054 -8.351 1.00 94.81 80 VAL A C 1
ATOM 552 O O . VAL A 1 80 ? 11.511 -4.015 -7.897 1.00 94.81 80 VAL A O 1
ATOM 555 N N . GLU A 1 81 ? 13.289 -5.179 -8.613 1.00 93.94 81 GLU A N 1
ATOM 556 C CA . GLU A 1 81 ? 14.240 -4.097 -8.337 1.00 93.94 81 GLU A CA 1
ATOM 557 C C . GLU A 1 81 ? 14.011 -2.882 -9.243 1.00 93.94 81 GLU A C 1
ATOM 559 O O . GLU A 1 81 ? 13.981 -1.748 -8.757 1.00 93.94 81 GLU A O 1
ATOM 564 N N . ALA A 1 82 ? 13.766 -3.119 -10.534 1.00 95.00 82 ALA A N 1
ATOM 565 C CA . ALA A 1 82 ? 13.427 -2.065 -11.481 1.00 95.00 82 ALA A CA 1
ATOM 566 C C . ALA A 1 82 ? 12.078 -1.434 -11.125 1.00 95.00 82 ALA A C 1
ATOM 568 O O . ALA A 1 82 ? 11.985 -0.212 -11.009 1.00 95.00 82 ALA A O 1
ATOM 569 N N . LEU A 1 83 ? 11.068 -2.261 -10.826 1.00 95.81 83 LEU A N 1
ATOM 570 C CA . LEU A 1 83 ? 9.737 -1.811 -10.421 1.00 95.81 83 LEU A CA 1
ATOM 571 C C . LEU A 1 83 ? 9.803 -0.861 -9.226 1.00 95.81 83 LEU A C 1
ATOM 573 O O . LEU A 1 83 ? 9.222 0.220 -9.263 1.00 95.81 83 LEU A O 1
ATOM 577 N N . VAL A 1 84 ? 10.525 -1.221 -8.158 1.00 93.94 84 VAL A N 1
ATOM 578 C CA . VAL A 1 84 ? 10.592 -0.366 -6.960 1.00 93.94 84 VAL A CA 1
ATOM 579 C C . VAL A 1 84 ? 11.390 0.919 -7.177 1.00 93.94 84 VAL A C 1
ATOM 581 O O . VAL A 1 84 ? 11.266 1.838 -6.363 1.00 93.94 84 VAL A O 1
ATOM 584 N N . ARG A 1 85 ? 12.215 0.990 -8.228 1.00 92.31 85 ARG A N 1
ATOM 585 C CA . ARG A 1 85 ? 12.949 2.201 -8.605 1.00 92.31 85 ARG A CA 1
ATOM 586 C C . ARG A 1 85 ? 12.116 3.184 -9.398 1.00 92.31 85 ARG A C 1
ATOM 588 O O . ARG A 1 85 ? 12.196 4.371 -9.105 1.00 92.31 85 ARG A O 1
ATOM 595 N N . VAL A 1 86 ? 11.339 2.690 -10.356 1.00 92.75 86 VAL A N 1
ATOM 596 C CA . VAL A 1 86 ? 10.452 3.521 -11.185 1.00 92.75 86 VAL A CA 1
ATOM 597 C C . VAL A 1 86 ? 9.100 3.780 -10.512 1.00 92.75 86 VAL A C 1
ATOM 599 O O . VAL A 1 86 ? 8.244 4.455 -11.068 1.00 92.75 86 VAL A O 1
ATOM 602 N N . TRP A 1 87 ? 8.892 3.237 -9.308 1.00 92.81 87 TRP A N 1
ATOM 603 C CA . TRP A 1 87 ? 7.631 3.334 -8.587 1.00 92.81 87 TRP A CA 1
ATOM 604 C C . TRP A 1 87 ? 7.196 4.784 -8.331 1.00 92.81 87 TRP A C 1
ATOM 606 O O . TRP A 1 87 ? 7.794 5.484 -7.507 1.00 92.81 87 TRP A O 1
ATOM 616 N N . ALA A 1 88 ? 6.072 5.173 -8.930 1.00 82.12 88 ALA A N 1
ATOM 617 C CA . ALA A 1 88 ? 5.408 6.455 -8.729 1.00 82.12 88 ALA A CA 1
ATOM 618 C C . ALA A 1 88 ? 3.928 6.219 -8.401 1.00 82.12 88 ALA A C 1
ATOM 620 O O . ALA A 1 88 ? 3.117 6.003 -9.292 1.00 82.12 88 ALA A O 1
ATOM 621 N N . ALA A 1 89 ? 3.572 6.231 -7.110 1.00 67.50 89 ALA A N 1
ATOM 622 C CA . ALA A 1 89 ? 2.246 5.804 -6.640 1.00 67.50 89 ALA A CA 1
ATOM 623 C C . ALA A 1 89 ? 1.069 6.588 -7.253 1.00 67.50 89 ALA A C 1
ATOM 625 O O . ALA A 1 89 ? -0.017 6.034 -7.384 1.00 67.50 89 ALA A O 1
ATOM 626 N N . GLU A 1 90 ? 1.286 7.854 -7.612 1.00 75.50 90 GLU A N 1
ATOM 627 C CA . GLU A 1 90 ? 0.281 8.757 -8.193 1.00 75.50 90 GLU A CA 1
ATOM 628 C C . GLU A 1 90 ? -0.070 8.405 -9.647 1.00 75.50 90 GLU A C 1
ATOM 630 O O . GLU A 1 90 ? -1.104 8.832 -10.150 1.00 75.50 90 GLU A O 1
ATOM 635 N N . CYS A 1 91 ? 0.761 7.595 -10.305 1.00 77.44 91 CYS A N 1
ATOM 636 C CA . CYS A 1 91 ? 0.615 7.229 -11.710 1.00 77.44 91 CYS A CA 1
ATOM 637 C C . CYS A 1 91 ? 0.065 5.809 -11.908 1.00 77.44 91 CYS A C 1
ATOM 639 O O . CYS A 1 91 ? 0.074 5.328 -13.031 1.00 77.44 91 CYS A O 1
ATOM 641 N N . VAL A 1 92 ? -0.358 5.112 -10.844 1.00 87.00 92 VAL A N 1
ATOM 642 C CA . VAL A 1 92 ? -0.701 3.680 -10.915 1.00 87.00 92 VAL A CA 1
ATOM 643 C C . VAL A 1 92 ? -2.210 3.463 -10.891 1.00 87.00 92 VAL A C 1
ATOM 645 O O . VAL A 1 92 ? -2.874 3.782 -9.901 1.00 87.00 92 VAL A O 1
ATOM 648 N N . THR A 1 93 ? -2.745 2.848 -11.944 1.00 90.44 93 THR A N 1
ATOM 649 C CA . THR A 1 93 ? -4.160 2.468 -12.026 1.00 90.44 93 THR A CA 1
ATOM 650 C C . THR A 1 93 ? -4.482 1.259 -11.142 1.00 90.44 93 THR A C 1
ATOM 652 O O . THR A 1 93 ? -3.611 0.482 -10.738 1.00 90.44 93 THR A O 1
ATOM 655 N N . ASP A 1 94 ? -5.768 1.038 -10.854 1.00 88.69 94 ASP A N 1
ATOM 656 C CA . ASP A 1 94 ? -6.205 -0.137 -10.087 1.00 88.69 94 ASP A CA 1
ATOM 657 C C . ASP A 1 94 ? -5.836 -1.469 -10.759 1.00 88.69 94 ASP A C 1
ATOM 659 O O . ASP A 1 94 ? -5.603 -2.462 -10.064 1.00 88.69 94 ASP A O 1
ATOM 663 N N . GLY A 1 95 ? -5.764 -1.496 -12.094 1.00 91.19 95 GLY A N 1
ATOM 664 C CA . GLY A 1 95 ? -5.338 -2.664 -12.864 1.00 91.19 95 GLY A CA 1
ATOM 665 C C . GLY A 1 95 ? -3.880 -3.022 -12.586 1.00 91.19 95 GLY A C 1
ATOM 666 O O . GLY A 1 95 ? -3.587 -4.143 -12.164 1.00 91.19 95 GLY A O 1
ATOM 667 N N . THR A 1 96 ? -2.980 -2.052 -12.730 1.00 94.06 96 THR A N 1
ATOM 668 C CA . THR A 1 96 ? -1.547 -2.215 -12.453 1.00 94.06 96 THR A CA 1
ATOM 669 C C . THR A 1 96 ? -1.293 -2.605 -11.007 1.00 94.06 96 THR A C 1
ATOM 671 O O . THR A 1 96 ? -0.505 -3.506 -10.713 1.00 94.06 96 THR A O 1
ATOM 674 N N . TRP A 1 97 ? -2.037 -2.009 -10.082 1.00 93.00 97 TRP A N 1
ATOM 675 C CA . TRP A 1 97 ? -1.963 -2.379 -8.682 1.00 93.00 97 TRP A CA 1
ATOM 676 C C . TRP A 1 97 ? -2.249 -3.862 -8.413 1.00 93.00 97 TRP A C 1
ATOM 678 O O . TRP A 1 97 ? -1.546 -4.470 -7.606 1.00 93.00 97 TRP A O 1
ATOM 688 N N . ARG A 1 98 ? -3.240 -4.465 -9.083 1.00 93.31 98 ARG A N 1
ATOM 689 C CA . ARG A 1 98 ? -3.535 -5.903 -8.927 1.00 93.31 98 ARG A CA 1
ATOM 690 C C . ARG A 1 98 ? -2.360 -6.771 -9.374 1.00 93.31 98 ARG A C 1
ATOM 692 O O . ARG A 1 98 ? -2.084 -7.787 -8.741 1.00 93.31 98 ARG A O 1
ATOM 699 N N . LEU A 1 99 ? -1.643 -6.365 -10.423 1.00 95.75 99 LEU A N 1
ATOM 700 C CA . LEU A 1 99 ? -0.438 -7.060 -10.891 1.00 95.75 99 LEU A CA 1
ATOM 701 C C . LEU A 1 99 ? 0.690 -6.970 -9.856 1.00 95.75 99 LEU A C 1
ATOM 703 O O . LEU A 1 99 ? 1.339 -7.969 -9.548 1.00 95.75 99 LEU A O 1
ATOM 707 N N . VAL A 1 100 ? 0.877 -5.792 -9.259 1.00 94.81 100 VAL A N 1
ATOM 708 C CA . VAL A 1 100 ? 1.872 -5.551 -8.201 1.00 94.81 100 VAL A CA 1
ATOM 709 C C . VAL A 1 100 ? 1.542 -6.356 -6.938 1.00 94.81 100 VAL A C 1
ATOM 711 O O . VAL A 1 100 ? 2.432 -6.952 -6.328 1.00 94.81 100 VAL A O 1
ATOM 714 N N . GLU A 1 101 ? 0.268 -6.420 -6.552 1.00 93.69 101 GLU A N 1
ATOM 715 C CA . GLU A 1 101 ? -0.207 -7.235 -5.428 1.00 93.69 101 GLU A CA 1
ATOM 716 C C . GLU A 1 101 ? -0.027 -8.733 -5.702 1.00 93.69 101 GLU A C 1
ATOM 718 O O . GLU A 1 101 ? 0.439 -9.461 -4.824 1.00 93.69 101 GLU A O 1
ATOM 723 N N . ALA A 1 102 ? -0.310 -9.192 -6.924 1.00 93.81 102 ALA A N 1
ATOM 724 C CA . ALA A 1 102 ? -0.061 -10.571 -7.333 1.00 93.81 102 ALA A CA 1
ATOM 725 C C . ALA A 1 102 ? 1.436 -10.919 -7.286 1.00 93.81 102 ALA A C 1
ATOM 727 O O . ALA A 1 102 ? 1.801 -11.993 -6.803 1.00 93.81 102 ALA A O 1
ATOM 728 N N . LEU A 1 103 ? 2.315 -10.007 -7.721 1.00 94.56 103 LEU A N 1
ATOM 729 C CA . LEU A 1 103 ? 3.765 -10.159 -7.585 1.00 94.56 103 LEU A CA 1
ATOM 730 C C . LEU A 1 103 ? 4.179 -10.240 -6.109 1.00 94.56 103 LEU A C 1
ATOM 732 O O . LEU A 1 103 ? 4.939 -11.131 -5.728 1.00 94.56 103 LEU A O 1
ATOM 736 N N . HIS A 1 104 ? 3.654 -9.354 -5.257 1.00 94.44 104 HIS A N 1
ATOM 737 C CA . HIS A 1 104 ? 3.924 -9.366 -3.815 1.00 94.44 104 HIS A CA 1
ATOM 738 C C . HIS A 1 104 ? 3.455 -10.665 -3.140 1.00 94.44 104 HIS A C 1
ATOM 740 O O . HIS A 1 104 ? 4.162 -11.197 -2.277 1.00 94.44 104 HIS A O 1
ATOM 746 N N . ALA A 1 105 ? 2.312 -11.208 -3.563 1.00 93.31 105 ALA A N 1
ATOM 747 C CA . ALA A 1 105 ? 1.726 -12.434 -3.029 1.00 93.31 105 ALA A CA 1
ATOM 748 C C . ALA A 1 105 ? 2.579 -13.691 -3.280 1.00 93.31 105 ALA A C 1
ATOM 750 O O . ALA A 1 105 ? 2.485 -14.640 -2.501 1.00 93.31 105 ALA A O 1
ATOM 751 N N . ARG A 1 106 ? 3.469 -13.689 -4.288 1.00 91.44 106 ARG A N 1
ATOM 752 C CA . ARG A 1 106 ? 4.442 -14.782 -4.518 1.00 91.44 106 ARG A CA 1
ATOM 753 C C . ARG A 1 106 ? 5.387 -14.988 -3.328 1.00 91.44 106 ARG A C 1
ATOM 755 O O . ARG A 1 106 ? 5.936 -16.072 -3.142 1.00 91.44 106 ARG A O 1
ATOM 762 N N . GLY A 1 107 ? 5.562 -13.954 -2.502 1.00 88.38 107 GLY A N 1
ATOM 763 C CA . GLY A 1 107 ? 6.444 -13.976 -1.343 1.00 88.38 107 GLY A CA 1
ATOM 764 C C . GLY A 1 107 ? 7.925 -13.949 -1.725 1.00 88.38 107 GLY A C 1
ATOM 765 O O . GLY A 1 107 ? 8.303 -14.157 -2.869 1.00 88.38 107 GLY A O 1
ATOM 766 N N . LYS A 1 108 ? 8.791 -13.701 -0.737 1.00 84.56 108 LYS A N 1
ATOM 767 C CA . LYS A 1 108 ? 10.230 -13.443 -0.949 1.00 84.56 108 LYS A CA 1
ATOM 768 C C . LYS A 1 108 ? 10.942 -14.512 -1.784 1.00 84.56 108 LYS A C 1
ATOM 770 O O . LYS A 1 108 ? 11.712 -14.204 -2.674 1.00 84.56 108 LYS A O 1
ATOM 775 N N . ARG A 1 109 ? 10.649 -15.788 -1.519 1.00 83.75 109 ARG A N 1
ATOM 776 C CA . ARG A 1 109 ? 11.291 -16.923 -2.204 1.00 83.75 109 ARG A CA 1
ATOM 777 C C . ARG A 1 109 ? 10.765 -17.169 -3.624 1.00 83.75 109 ARG A C 1
ATOM 779 O O . ARG A 1 109 ? 11.353 -17.972 -4.332 1.00 83.75 109 ARG A O 1
ATOM 786 N N . GLY A 1 110 ? 9.657 -16.534 -4.008 1.00 84.31 110 GLY A N 1
ATOM 787 C CA . GLY A 1 110 ? 9.024 -16.683 -5.320 1.00 84.31 110 GLY A CA 1
ATOM 788 C C . GLY A 1 110 ? 9.314 -15.530 -6.282 1.00 84.31 110 GLY A C 1
ATOM 789 O O . GLY A 1 110 ? 8.690 -15.458 -7.340 1.00 84.31 110 GLY A O 1
ATOM 790 N N . LEU A 1 111 ? 10.204 -14.605 -5.909 1.00 87.06 111 LEU A N 1
ATOM 791 C CA . LEU A 1 111 ? 10.599 -13.479 -6.750 1.00 87.06 111 LEU A CA 1
ATOM 792 C C . LEU A 1 111 ? 11.836 -13.876 -7.572 1.00 87.06 111 LEU A C 1
ATOM 794 O O . LEU A 1 111 ? 12.827 -14.307 -6.976 1.00 87.06 111 LEU A O 1
ATOM 798 N N . PRO A 1 112 ? 11.791 -13.777 -8.913 1.00 86.00 112 PRO A N 1
ATOM 799 C CA . PRO A 1 112 ? 12.945 -14.092 -9.742 1.00 86.00 112 PRO A CA 1
ATOM 800 C C . PRO A 1 112 ? 14.070 -13.068 -9.512 1.00 86.00 112 PRO A C 1
ATOM 802 O O . PRO A 1 112 ? 13.802 -11.934 -9.096 1.00 86.00 112 PRO A O 1
ATOM 805 N N . PRO A 1 113 ? 15.335 -13.443 -9.772 1.00 84.44 113 PRO A N 1
ATOM 806 C CA . PRO A 1 113 ? 16.409 -12.463 -9.846 1.00 84.44 113 PRO A CA 1
ATOM 807 C C . PRO A 1 113 ? 16.100 -11.473 -10.975 1.00 84.44 113 PRO A C 1
ATOM 809 O O . PRO A 1 113 ? 15.698 -11.884 -12.062 1.00 84.44 113 PRO A O 1
ATOM 812 N N . GLY A 1 114 ? 16.261 -10.178 -10.700 1.00 88.25 114 GLY A N 1
ATOM 813 C CA . GLY A 1 114 ? 16.037 -9.142 -11.705 1.00 88.25 114 GLY A CA 1
ATOM 814 C C . GLY A 1 114 ? 17.039 -9.261 -12.852 1.00 88.25 114 GLY A C 1
ATOM 815 O O . GLY A 1 114 ? 1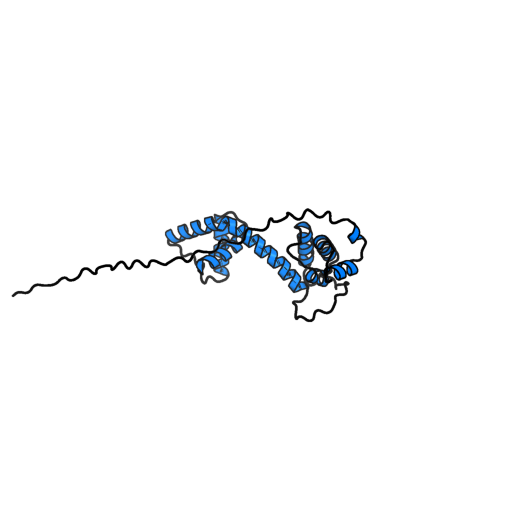8.219 -9.529 -12.620 1.00 88.25 114 GLY A O 1
ATOM 816 N N . THR A 1 115 ? 16.564 -9.075 -14.079 1.00 94.69 115 THR A N 1
ATOM 817 C CA . THR A 1 115 ? 17.389 -9.104 -15.296 1.00 94.69 115 THR A CA 1
ATOM 818 C C . THR A 1 115 ? 17.724 -7.704 -15.800 1.00 94.69 115 THR A C 1
ATOM 820 O O . THR A 1 115 ? 18.682 -7.533 -16.556 1.00 94.69 115 THR A O 1
ATOM 823 N N . ILE A 1 116 ? 16.977 -6.695 -15.346 1.00 95.31 116 ILE A N 1
ATOM 824 C CA . ILE A 1 116 ? 17.191 -5.297 -15.714 1.00 95.31 116 ILE A CA 1
ATOM 825 C C . ILE A 1 116 ? 18.423 -4.749 -14.999 1.00 95.31 116 ILE A C 1
ATOM 827 O O . ILE A 1 116 ? 18.529 -4.775 -13.771 1.00 95.31 116 ILE A O 1
ATOM 831 N N . GLN A 1 117 ? 19.343 -4.197 -15.780 1.00 94.56 117 GLN A N 1
ATOM 832 C CA . GLN A 1 117 ? 20.516 -3.513 -15.264 1.00 94.56 117 GLN A CA 1
ATOM 833 C C . GLN A 1 117 ? 20.119 -2.125 -14.783 1.00 94.56 117 GLN A C 1
ATOM 835 O O . GLN A 1 117 ? 19.497 -1.350 -15.505 1.00 94.56 117 GLN A O 1
ATOM 840 N N . LEU A 1 118 ? 20.483 -1.806 -13.546 1.00 90.75 118 LEU A N 1
ATOM 841 C CA . LEU A 1 118 ? 20.105 -0.558 -12.905 1.00 90.75 118 LEU A CA 1
ATOM 842 C C . LEU A 1 118 ? 21.362 0.237 -12.536 1.00 90.75 118 LEU A C 1
ATOM 844 O O . LEU A 1 118 ? 22.303 -0.340 -11.984 1.00 90.75 118 LEU A O 1
ATOM 848 N N . PRO A 1 119 ? 21.396 1.564 -12.767 1.00 86.69 119 PRO A N 1
ATOM 849 C CA . PRO A 1 119 ? 22.548 2.383 -12.387 1.00 86.69 119 PRO A CA 1
ATOM 850 C C . PRO A 1 119 ? 22.788 2.283 -10.874 1.00 86.69 119 PRO A C 1
ATOM 852 O O . PRO A 1 119 ? 21.821 2.213 -10.132 1.00 86.69 119 PRO A O 1
ATOM 855 N N . PRO A 1 120 ? 24.015 2.275 -10.344 1.00 83.19 120 PRO A N 1
ATOM 856 C CA . PRO A 1 120 ? 24.242 2.042 -8.917 1.00 83.19 120 PRO A CA 1
ATOM 857 C C . PRO A 1 120 ? 23.519 3.074 -8.038 1.00 83.19 120 PRO A C 1
ATOM 859 O O . PRO A 1 120 ? 23.643 4.282 -8.245 1.00 83.19 120 PRO A O 1
ATOM 862 N N . ASP A 1 121 ? 22.779 2.603 -7.031 1.00 77.81 121 ASP A N 1
ATOM 863 C CA . ASP A 1 121 ? 22.173 3.492 -6.038 1.00 77.81 121 ASP A CA 1
ATOM 864 C C . ASP A 1 121 ? 23.185 3.767 -4.926 1.00 77.81 121 ASP A C 1
ATOM 866 O O . ASP A 1 121 ? 23.647 2.851 -4.246 1.00 77.81 121 ASP A O 1
ATOM 870 N N . ARG A 1 122 ? 23.539 5.038 -4.729 1.00 73.62 122 ARG A N 1
ATOM 871 C CA . ARG A 1 122 ? 24.486 5.448 -3.681 1.00 73.62 122 ARG A CA 1
ATOM 872 C C . ARG A 1 122 ? 23.834 5.532 -2.297 1.00 73.62 122 ARG A C 1
ATOM 874 O O . ARG A 1 122 ? 24.526 5.762 -1.308 1.00 73.62 122 ARG A O 1
ATOM 881 N N . THR A 1 123 ? 22.514 5.361 -2.202 1.00 77.88 123 THR A N 1
ATOM 882 C CA . THR A 1 123 ? 21.772 5.479 -0.943 1.00 77.88 123 THR A CA 1
ATOM 883 C C . THR A 1 123 ? 21.505 4.119 -0.302 1.00 77.88 123 THR A C 1
ATOM 885 O O . THR A 1 123 ? 21.163 3.144 -0.970 1.00 77.88 123 THR A O 1
ATOM 888 N N . ARG A 1 124 ? 21.614 4.036 1.034 1.00 68.31 124 ARG A N 1
ATOM 889 C CA . ARG A 1 124 ? 21.173 2.847 1.781 1.00 68.31 124 ARG A CA 1
ATOM 890 C C . ARG A 1 124 ? 19.657 2.710 1.668 1.00 68.31 124 ARG A C 1
ATOM 892 O O . ARG A 1 124 ? 18.909 3.319 2.434 1.00 68.31 124 ARG A O 1
ATOM 899 N N . ARG A 1 125 ? 19.202 1.885 0.728 1.00 77.56 125 ARG A N 1
ATOM 900 C CA . ARG A 1 125 ? 17.788 1.554 0.553 1.00 77.56 125 ARG A CA 1
ATOM 901 C C . ARG A 1 125 ? 17.435 0.228 1.201 1.00 77.56 125 ARG A C 1
ATOM 903 O O . ARG A 1 125 ? 18.274 -0.604 1.535 1.00 77.56 125 ARG A O 1
ATOM 910 N N . LEU A 1 126 ? 16.138 0.057 1.422 1.00 85.56 126 LEU A N 1
ATOM 911 C CA . LEU A 1 126 ? 15.604 -1.249 1.776 1.00 85.56 126 LEU A CA 1
ATOM 912 C C . LEU A 1 126 ? 15.773 -2.181 0.587 1.00 85.56 126 LEU A C 1
ATOM 914 O O . LEU A 1 126 ? 15.563 -1.742 -0.540 1.00 85.56 126 LEU A O 1
ATOM 918 N N . GLY A 1 127 ? 16.058 -3.455 0.857 1.00 88.50 127 GLY A N 1
ATOM 919 C CA . GLY A 1 127 ? 16.042 -4.471 -0.190 1.00 88.50 127 GLY A CA 1
ATOM 920 C C . GLY A 1 127 ? 14.719 -4.442 -0.975 1.00 88.50 127 GLY A C 1
ATOM 921 O O . GLY A 1 127 ? 13.671 -4.130 -0.384 1.00 88.50 127 GLY A O 1
ATOM 922 N N . PRO A 1 128 ? 14.755 -4.755 -2.278 1.00 90.69 128 PRO A N 1
ATOM 923 C CA . PRO A 1 128 ? 13.643 -4.534 -3.202 1.00 90.69 128 PRO A CA 1
ATOM 924 C C . PRO A 1 128 ? 12.356 -5.227 -2.745 1.00 90.69 128 PRO A C 1
ATOM 926 O O . PRO A 1 128 ? 11.307 -4.592 -2.671 1.00 90.69 128 PRO A O 1
ATOM 929 N N . GLU A 1 129 ? 12.441 -6.464 -2.255 1.00 91.88 129 GLU A N 1
ATOM 930 C CA . GLU A 1 129 ? 11.293 -7.192 -1.694 1.00 91.88 129 GLU A CA 1
ATOM 931 C C . GLU A 1 129 ? 10.634 -6.456 -0.518 1.00 91.88 129 GLU A C 1
ATOM 933 O O . GLU A 1 129 ? 9.410 -6.389 -0.379 1.00 91.88 129 GLU A O 1
ATOM 938 N N . ARG A 1 130 ? 11.458 -5.892 0.375 1.00 91.44 130 ARG A N 1
ATOM 939 C CA . ARG A 1 130 ? 10.970 -5.154 1.542 1.00 91.44 130 ARG A CA 1
ATOM 940 C C . ARG A 1 130 ? 10.337 -3.841 1.103 1.00 91.44 130 ARG A C 1
ATOM 942 O O . ARG A 1 130 ? 9.376 -3.398 1.735 1.00 91.44 130 ARG A O 1
ATOM 949 N N . ARG A 1 131 ? 10.875 -3.207 0.058 1.00 92.25 131 ARG A N 1
ATOM 950 C CA . ARG A 1 131 ? 10.301 -1.996 -0.527 1.00 92.25 131 ARG A CA 1
ATOM 951 C C . ARG A 1 131 ? 8.951 -2.297 -1.180 1.00 92.25 131 ARG A C 1
ATOM 953 O O . ARG A 1 131 ? 7.991 -1.622 -0.821 1.00 92.25 131 ARG A O 1
ATOM 960 N N . LEU A 1 132 ? 8.851 -3.354 -1.988 1.00 93.44 132 LEU A N 1
ATOM 961 C CA . LEU A 1 132 ? 7.597 -3.846 -2.573 1.00 93.44 132 LEU A CA 1
ATOM 962 C C . LEU A 1 132 ? 6.547 -4.138 -1.491 1.00 93.44 132 LEU A C 1
ATOM 964 O O . LEU A 1 132 ? 5.420 -3.651 -1.559 1.00 93.44 132 LEU A O 1
ATOM 968 N N . HIS A 1 133 ? 6.936 -4.842 -0.424 1.00 93.56 133 HIS A N 1
ATOM 969 C CA . HIS A 1 133 ? 6.043 -5.084 0.709 1.00 93.56 133 HIS A CA 1
ATOM 970 C C . HIS A 1 133 ? 5.542 -3.783 1.351 1.00 93.56 133 HIS A C 1
ATOM 972 O O . HIS A 1 133 ? 4.369 -3.683 1.708 1.00 93.56 133 HIS A O 1
ATOM 978 N N . LYS A 1 134 ? 6.411 -2.776 1.522 1.00 92.50 134 LYS A N 1
ATOM 979 C CA . LYS A 1 134 ? 6.005 -1.477 2.078 1.00 92.50 134 LYS A CA 1
ATOM 980 C C . LYS A 1 134 ? 5.045 -0.726 1.160 1.00 92.50 134 LYS A C 1
ATOM 982 O O . LYS A 1 134 ? 4.124 -0.111 1.685 1.00 92.50 134 LYS A O 1
ATOM 987 N N . ILE A 1 135 ? 5.253 -0.787 -0.153 1.00 91.62 135 ILE A N 1
ATOM 988 C CA . ILE A 1 135 ? 4.360 -0.199 -1.158 1.00 91.62 135 ILE A CA 1
ATOM 989 C C . ILE A 1 135 ? 2.957 -0.806 -1.019 1.00 91.62 135 ILE A C 1
ATOM 991 O O . ILE A 1 135 ? 2.003 -0.084 -0.727 1.00 91.62 135 ILE A O 1
ATOM 995 N N . CYS A 1 136 ? 2.853 -2.137 -1.082 1.00 91.50 136 CYS A N 1
ATOM 996 C CA . CYS A 1 136 ? 1.572 -2.846 -0.971 1.00 91.50 136 CYS A CA 1
ATOM 997 C C . CYS A 1 136 ? 0.901 -2.598 0.390 1.00 91.50 136 CYS A C 1
ATOM 999 O O . CYS A 1 136 ? -0.283 -2.277 0.481 1.00 91.50 136 CYS A O 1
ATOM 1001 N N . LYS A 1 137 ? 1.676 -2.658 1.482 1.00 88.94 137 LYS A N 1
ATOM 1002 C CA . LYS A 1 137 ? 1.171 -2.372 2.832 1.00 88.94 137 LYS A CA 1
ATOM 1003 C C . LYS A 1 137 ? 0.685 -0.926 2.986 1.00 88.94 137 LYS A C 1
ATOM 1005 O O . LYS A 1 137 ? -0.263 -0.688 3.738 1.00 88.94 137 LYS A O 1
ATOM 1010 N N . GLY A 1 138 ? 1.342 0.028 2.326 1.00 86.31 138 GLY A N 1
ATOM 10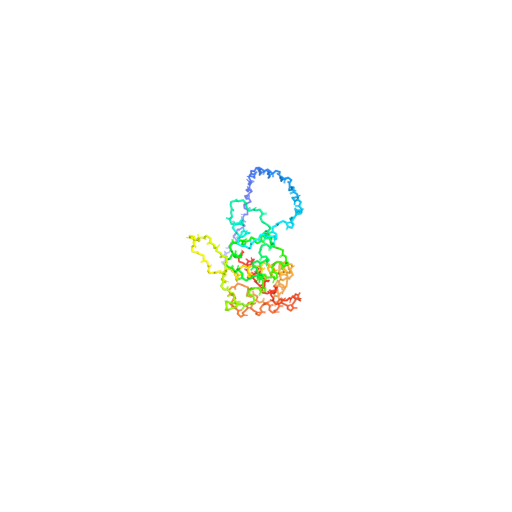11 C CA . GLY A 1 138 ? 0.963 1.440 2.316 1.00 86.31 138 GLY A CA 1
ATOM 1012 C C . GLY A 1 138 ? -0.440 1.634 1.754 1.00 86.31 138 GLY A C 1
ATOM 1013 O O . GLY A 1 138 ? -1.292 2.181 2.454 1.00 86.31 138 GLY A O 1
ATOM 1014 N N . ARG A 1 139 ? -0.710 1.080 0.565 1.00 84.81 139 ARG A N 1
ATOM 1015 C CA . ARG A 1 139 ? -2.035 1.131 -0.074 1.00 84.81 139 ARG A CA 1
ATOM 1016 C C . ARG A 1 139 ? -3.123 0.500 0.785 1.00 84.81 139 ARG A C 1
ATOM 1018 O O . ARG A 1 139 ? -4.127 1.146 1.055 1.00 84.81 139 ARG A O 1
ATOM 1025 N N . LEU A 1 140 ? -2.894 -0.715 1.293 1.00 80.19 140 LEU A N 1
ATOM 1026 C CA . LEU A 1 140 ? -3.852 -1.390 2.180 1.00 80.19 140 LEU A CA 1
ATOM 1027 C C . LEU A 1 140 ? -4.174 -0.551 3.422 1.00 80.19 140 LEU A C 1
ATOM 1029 O O . LEU A 1 140 ? -5.311 -0.511 3.886 1.00 80.19 140 LEU A O 1
ATOM 1033 N N . THR A 1 141 ? -3.170 0.135 3.973 1.00 80.94 141 THR A N 1
ATOM 1034 C CA . THR A 1 141 ? -3.367 1.007 5.135 1.00 80.94 141 THR A CA 1
ATOM 1035 C C . THR A 1 141 ? -4.176 2.252 4.775 1.00 80.94 141 THR A C 1
ATOM 1037 O O . THR A 1 141 ? -5.008 2.657 5.587 1.00 80.94 141 THR A O 1
ATOM 1040 N N . HIS A 1 142 ? -3.952 2.829 3.591 1.00 80.81 142 HIS A N 1
ATOM 1041 C CA . HIS A 1 142 ? -4.703 3.974 3.076 1.00 80.81 142 HIS A CA 1
ATOM 1042 C C . HIS A 1 142 ? -6.167 3.605 2.821 1.00 80.81 142 HIS A C 1
ATOM 1044 O O . HIS A 1 142 ? -7.046 4.166 3.461 1.00 80.81 142 HIS A O 1
ATOM 1050 N N . ALA A 1 143 ? -6.423 2.564 2.024 1.00 78.88 143 ALA A N 1
ATOM 1051 C CA . ALA A 1 143 ? -7.775 2.096 1.713 1.00 78.88 143 ALA A CA 1
ATOM 1052 C C . ALA A 1 143 ? -8.580 1.761 2.981 1.00 78.88 143 ALA A C 1
ATOM 1054 O O . ALA A 1 143 ? -9.713 2.206 3.150 1.00 78.88 143 ALA A O 1
ATOM 1055 N N . ARG A 1 144 ? -7.965 1.051 3.937 1.00 81.50 144 ARG A N 1
ATOM 1056 C CA . ARG A 1 144 ? -8.582 0.780 5.245 1.00 81.50 144 ARG A CA 1
ATOM 1057 C C . ARG A 1 144 ? -8.855 2.056 6.043 1.00 81.50 144 ARG A C 1
ATOM 1059 O O . ARG A 1 144 ? -9.832 2.119 6.782 1.00 81.50 144 ARG A O 1
ATOM 1066 N N . SER A 1 145 ? -7.951 3.033 5.983 1.00 81.31 145 SER A N 1
ATOM 1067 C CA . SER A 1 145 ? -8.117 4.319 6.667 1.00 81.31 145 SER A CA 1
ATOM 1068 C C . SER A 1 145 ? -9.294 5.102 6.088 1.00 81.31 145 SER A C 1
ATOM 1070 O O . SER A 1 145 ? -10.058 5.669 6.867 1.00 81.31 145 SER A O 1
ATOM 1072 N N . ASP A 1 146 ? -9.447 5.108 4.766 1.00 84.94 146 ASP A N 1
ATOM 1073 C CA . ASP A 1 146 ? -10.531 5.808 4.073 1.00 84.94 146 ASP A CA 1
ATOM 1074 C C . ASP A 1 146 ? -11.877 5.143 4.353 1.00 84.94 146 ASP A C 1
ATOM 1076 O O . ASP A 1 146 ? -12.812 5.814 4.788 1.00 84.94 146 ASP A O 1
ATOM 1080 N N . ALA A 1 147 ? -11.948 3.812 4.238 1.00 85.19 147 ALA A N 1
ATOM 1081 C CA . ALA A 1 147 ? -13.136 3.044 4.606 1.00 85.19 147 ALA A CA 1
ATOM 1082 C C . ALA A 1 147 ? -13.536 3.292 6.071 1.00 85.19 147 ALA A C 1
ATOM 1084 O O . ALA A 1 147 ? -14.693 3.571 6.376 1.00 85.19 147 ALA A O 1
ATOM 1085 N N . ALA A 1 148 ? -12.567 3.288 6.993 1.00 88.31 148 ALA A N 1
ATOM 1086 C CA . ALA A 1 148 ? -12.821 3.597 8.398 1.00 88.31 148 ALA A CA 1
ATOM 1087 C C . ALA A 1 148 ? -13.293 5.045 8.621 1.00 88.31 148 ALA A C 1
ATOM 1089 O O . ALA A 1 148 ? -14.035 5.304 9.565 1.00 88.31 148 ALA A O 1
ATOM 1090 N N . HIS A 1 149 ? -12.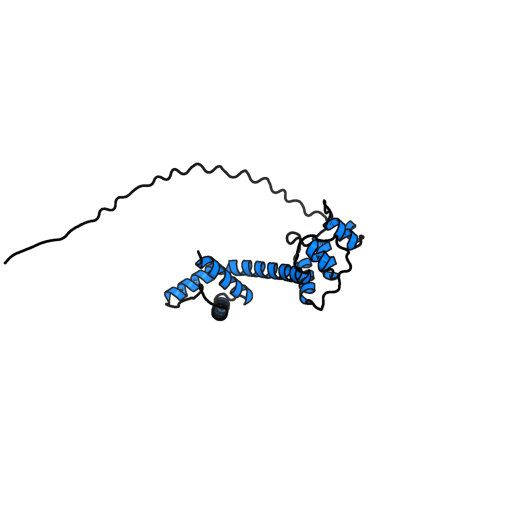879 6.000 7.786 1.00 89.25 149 HIS A N 1
ATOM 1091 C CA . HIS A 1 149 ? -13.274 7.398 7.941 1.00 89.25 149 HIS A CA 1
ATOM 1092 C C . HIS A 1 149 ? -14.786 7.594 7.763 1.00 89.25 149 HIS A C 1
ATOM 1094 O O . HIS A 1 149 ? -15.390 8.363 8.510 1.00 89.25 149 HIS A O 1
ATOM 1100 N N . VAL A 1 150 ? -15.406 6.842 6.848 1.00 91.75 150 VAL A N 1
ATOM 1101 C CA . VAL A 1 150 ? -16.856 6.883 6.587 1.00 91.75 150 VAL A CA 1
ATOM 1102 C C . VAL A 1 150 ? -17.668 6.559 7.848 1.00 91.75 150 VAL A C 1
ATOM 1104 O O . VAL A 1 150 ? -18.664 7.218 8.134 1.00 91.75 150 VAL A O 1
ATOM 1107 N N . HIS A 1 151 ? -17.200 5.604 8.654 1.00 93.25 151 HIS A N 1
ATOM 1108 C CA . HIS A 1 151 ? -17.898 5.130 9.857 1.00 93.25 151 HIS A CA 1
ATOM 1109 C C . HIS A 1 151 ? -17.473 5.846 11.146 1.00 93.25 151 HIS A C 1
ATOM 1111 O O . HIS A 1 151 ? -17.974 5.545 12.229 1.00 93.25 151 HIS A O 1
ATOM 1117 N N . LEU A 1 152 ? -16.547 6.803 11.059 1.00 92.25 152 LEU A N 1
ATOM 1118 C CA . LEU A 1 152 ? -15.906 7.397 12.230 1.00 92.25 152 LEU A CA 1
ATOM 1119 C C . LEU A 1 152 ? -16.895 8.139 13.138 1.00 92.25 152 LEU A C 1
ATOM 1121 O O . LEU A 1 152 ? -16.821 8.005 14.357 1.00 92.25 152 LEU A O 1
ATOM 1125 N N . ARG A 1 153 ? -17.844 8.882 12.553 1.00 90.94 153 ARG A N 1
ATOM 1126 C CA . ARG A 1 153 ? -18.884 9.599 13.312 1.00 90.94 153 ARG A CA 1
ATOM 1127 C C . ARG A 1 153 ? -19.799 8.642 14.075 1.00 90.94 153 ARG A C 1
ATOM 1129 O O . ARG A 1 153 ? -20.047 8.851 15.257 1.00 90.94 153 ARG A O 1
ATOM 1136 N N . GLN A 1 154 ? -20.253 7.577 13.418 1.00 92.12 154 GLN A N 1
ATOM 1137 C CA . GLN A 1 154 ? -21.123 6.573 14.030 1.00 92.12 154 GLN A CA 1
ATOM 1138 C C . GLN A 1 154 ? -20.399 5.820 15.156 1.00 92.12 154 GLN A C 1
ATOM 1140 O O . GLN A 1 154 ? -20.953 5.631 16.236 1.00 92.12 154 GLN A O 1
ATOM 1145 N N . ALA A 1 155 ? -19.127 5.470 14.941 1.00 92.06 155 ALA A N 1
ATOM 1146 C CA . ALA A 1 155 ? -18.306 4.821 15.955 1.00 92.06 155 ALA A CA 1
ATOM 1147 C C . ALA A 1 155 ? -18.074 5.713 17.191 1.00 92.06 155 ALA A C 1
ATOM 1149 O O . ALA A 1 155 ? -18.053 5.205 18.310 1.00 92.06 155 ALA A O 1
ATOM 1150 N N . LEU A 1 156 ? -17.920 7.033 17.015 1.00 91.50 156 LEU A N 1
ATOM 1151 C CA . LEU A 1 156 ? -17.823 7.984 18.130 1.00 91.50 156 LEU A CA 1
ATOM 1152 C C . LEU A 1 156 ? -19.125 8.051 18.936 1.00 91.50 156 LEU A C 1
ATOM 1154 O O . LEU A 1 156 ? -19.078 7.885 20.152 1.00 91.50 156 LEU A O 1
ATOM 1158 N N . ALA A 1 157 ? -20.270 8.199 18.266 1.00 91.19 157 ALA A N 1
ATOM 1159 C CA . ALA A 1 157 ? -21.577 8.234 18.924 1.00 91.19 157 ALA A CA 1
ATOM 1160 C C . ALA A 1 157 ? -21.858 6.946 19.718 1.00 91.19 157 ALA A C 1
ATOM 1162 O O . ALA A 1 157 ? -22.324 6.990 20.857 1.00 91.19 157 ALA A O 1
ATOM 1163 N N . TRP A 1 158 ? -21.505 5.786 19.156 1.00 93.56 158 TRP A N 1
ATOM 1164 C CA . TRP A 1 158 ? -21.619 4.515 19.867 1.00 93.56 158 TRP A CA 1
ATOM 1165 C C . TRP A 1 158 ? -20.733 4.471 21.119 1.00 93.56 158 TRP A C 1
ATOM 1167 O O . TRP A 1 158 ? -21.193 4.074 22.187 1.00 93.56 158 TRP A O 1
ATOM 1177 N N . LEU A 1 159 ? -19.476 4.921 21.032 1.00 90.56 159 LEU A N 1
ATOM 1178 C CA . LEU A 1 159 ? -18.577 4.970 22.192 1.00 90.56 159 LEU A CA 1
ATOM 1179 C C . LEU A 1 159 ? -19.076 5.911 23.293 1.00 90.56 159 LEU A C 1
ATOM 1181 O O . LEU A 1 159 ? -18.888 5.610 24.473 1.00 90.56 159 LEU A O 1
ATOM 1185 N N . GLU A 1 160 ? -19.680 7.038 22.922 1.00 89.25 160 GLU A N 1
ATOM 1186 C CA . GLU A 1 160 ? -20.316 7.970 23.857 1.00 89.25 160 GLU A CA 1
ATOM 1187 C C . GLU A 1 160 ? -21.498 7.309 24.568 1.00 89.25 160 GLU A C 1
ATOM 1189 O O . GLU A 1 160 ? -21.561 7.348 25.797 1.00 89.25 160 GLU A O 1
ATOM 1194 N N . ALA A 1 161 ? -22.361 6.600 23.833 1.00 89.19 161 ALA A N 1
ATOM 1195 C CA . ALA A 1 161 ? -23.464 5.835 24.414 1.00 89.19 161 ALA A CA 1
ATOM 1196 C C . ALA A 1 161 ? -22.970 4.734 25.371 1.00 89.19 161 ALA A C 1
ATOM 1198 O O . ALA A 1 161 ? -23.495 4.582 26.473 1.00 89.19 161 ALA A O 1
ATOM 1199 N N . GLN A 1 162 ? -21.914 3.998 25.004 1.00 89.88 162 GLN A N 1
ATOM 1200 C CA . GLN A 1 162 ? -21.300 3.007 25.898 1.00 89.88 162 GLN A CA 1
ATOM 1201 C C . GLN A 1 162 ? -20.749 3.663 27.174 1.00 89.88 162 GLN A C 1
ATOM 1203 O O . GLN A 1 162 ? -20.941 3.136 28.270 1.00 89.88 162 GLN A O 1
ATOM 1208 N N . SER A 1 163 ? -20.110 4.830 27.050 1.00 86.12 163 SER A N 1
ATOM 1209 C CA . SER A 1 163 ? -19.593 5.581 28.199 1.00 86.12 163 SER A CA 1
ATOM 1210 C C . SER A 1 163 ? -20.711 6.092 29.111 1.00 86.12 163 SER A C 1
ATOM 1212 O O . SER A 1 163 ? -20.558 6.040 30.330 1.00 86.12 163 SER A O 1
ATOM 1214 N N . ALA A 1 164 ? -21.828 6.556 28.545 1.00 86.88 164 ALA A N 1
ATOM 1215 C CA . ALA A 1 164 ? -23.006 6.990 29.299 1.00 86.88 164 ALA A CA 1
ATOM 1216 C C . ALA A 1 164 ? -23.639 5.834 30.093 1.00 86.88 164 ALA A C 1
ATOM 1218 O O . ALA A 1 164 ? -24.103 6.031 31.212 1.00 86.88 164 ALA A O 1
ATOM 1219 N N . ASN A 1 165 ? -23.555 4.610 29.566 1.00 88.62 165 ASN A N 1
ATOM 1220 C CA . ASN A 1 165 ? -23.983 3.383 30.243 1.00 88.62 165 ASN A CA 1
ATOM 1221 C C . ASN A 1 165 ? -22.955 2.849 31.264 1.00 88.62 165 ASN A C 1
ATOM 1223 O O . ASN A 1 165 ? -23.049 1.705 31.706 1.00 88.62 165 ASN A O 1
ATOM 1227 N N . GLY A 1 166 ? -21.940 3.644 31.622 1.00 84.50 166 GLY A N 1
ATOM 1228 C CA . GLY A 1 166 ? -20.918 3.283 32.609 1.00 84.50 166 GLY A CA 1
ATOM 1229 C C . GLY A 1 166 ? -19.831 2.334 32.092 1.00 84.50 166 GLY A C 1
ATOM 1230 O O . GLY A 1 166 ? -18.969 1.909 32.864 1.00 84.50 166 GLY A O 1
ATOM 1231 N N . ARG A 1 167 ? -19.817 2.000 30.795 1.00 83.81 167 ARG A N 1
ATOM 1232 C CA . ARG A 1 167 ? -18.800 1.116 30.214 1.00 83.81 167 ARG A CA 1
ATOM 1233 C C . ARG A 1 167 ? -17.535 1.904 29.884 1.00 83.81 167 ARG A C 1
ATOM 1235 O O . ARG A 1 167 ? -17.527 2.774 29.015 1.00 83.81 167 ARG A O 1
ATOM 1242 N N . GLN A 1 168 ? -16.420 1.552 30.523 1.00 73.81 168 GLN A N 1
ATOM 1243 C CA . GLN A 1 168 ? -15.122 2.132 30.180 1.00 73.81 168 GLN A CA 1
ATOM 1244 C C . GLN A 1 168 ? -14.584 1.549 28.869 1.00 73.81 168 GLN A C 1
ATOM 1246 O O . GLN A 1 168 ? -14.239 0.371 28.770 1.00 73.81 168 GLN A O 1
ATOM 1251 N N . THR A 1 169 ? -14.469 2.401 27.852 1.00 71.94 169 THR A N 1
ATOM 1252 C CA . THR A 1 169 ? -13.861 2.058 26.563 1.00 71.94 169 THR A CA 1
ATOM 1253 C C . THR A 1 169 ? -12.394 2.487 26.560 1.00 71.94 169 THR A C 1
ATOM 1255 O O . THR A 1 169 ? -12.042 3.638 26.284 1.00 71.94 169 THR A O 1
ATOM 1258 N N . PHE A 1 170 ? -11.498 1.555 26.899 1.00 67.94 170 PHE A N 1
ATOM 1259 C CA . PHE A 1 170 ? -10.054 1.810 26.939 1.00 67.94 170 PHE A CA 1
ATOM 1260 C C . PHE A 1 170 ? -9.472 1.945 25.524 1.00 67.94 170 PHE A C 1
ATOM 1262 O O . PHE A 1 170 ? -8.919 1.008 24.955 1.00 67.94 170 PHE A O 1
ATOM 1269 N N . LEU A 1 171 ? -9.580 3.133 24.934 1.00 70.38 171 LEU A N 1
ATOM 1270 C CA . LEU A 1 171 ? -8.903 3.473 23.676 1.00 70.38 171 LEU A CA 1
ATOM 1271 C C . LEU A 1 171 ? -7.440 3.881 23.909 1.00 70.38 171 LEU A C 1
ATOM 1273 O O . LEU A 1 171 ? -6.536 3.509 23.149 1.00 70.38 171 LEU A O 1
ATOM 1277 N N . SER A 1 172 ? -7.199 4.604 25.001 1.00 62.56 172 SER A N 1
ATOM 1278 C CA . SER A 1 172 ? -5.875 5.045 25.436 1.00 62.56 172 SER A CA 1
ATOM 1279 C C . SER A 1 172 ? -5.211 3.951 26.276 1.00 62.56 172 SER A C 1
ATOM 1281 O O . SER A 1 172 ? -5.818 3.386 27.175 1.00 62.56 172 SER A O 1
ATOM 1283 N N . GLY A 1 173 ? -3.969 3.586 25.947 1.00 63.72 173 GLY A N 1
ATOM 1284 C CA . GLY A 1 173 ? -3.201 2.578 26.698 1.00 63.72 173 GLY A CA 1
ATOM 1285 C C . GLY A 1 173 ? -3.516 1.106 26.390 1.00 63.72 173 GLY A C 1
ATOM 1286 O O . GLY A 1 173 ? -2.672 0.250 26.657 1.00 63.72 173 GLY A O 1
ATOM 1287 N N . ALA A 1 174 ? -4.641 0.788 25.737 1.00 67.06 174 ALA A N 1
ATOM 1288 C CA . ALA A 1 174 ? -4.977 -0.589 25.369 1.00 67.06 174 ALA A CA 1
ATOM 1289 C C . ALA A 1 174 ? -3.877 -1.258 24.523 1.00 67.06 174 ALA A C 1
ATOM 1291 O O . ALA A 1 174 ? -3.461 -0.748 23.468 1.00 67.06 174 ALA A O 1
ATOM 1292 N N . LYS A 1 175 ? -3.413 -2.422 24.998 1.00 76.81 175 LYS A N 1
ATOM 1293 C CA . LYS A 1 175 ? -2.456 -3.309 24.317 1.00 76.81 175 LYS A CA 1
ATOM 1294 C C . LYS A 1 175 ? -3.198 -4.318 23.429 1.00 76.81 175 LYS A C 1
ATOM 1296 O O . LYS A 1 175 ? -4.423 -4.394 23.447 1.00 76.81 175 LYS A O 1
ATOM 1301 N N . GLY A 1 176 ? -2.453 -5.043 22.591 1.00 78.69 176 GLY A N 1
ATOM 1302 C CA . GLY A 1 176 ? -2.947 -5.753 21.400 1.00 78.69 176 GLY A CA 1
ATOM 1303 C C . GLY A 1 176 ? -4.275 -6.513 21.534 1.00 78.69 176 GLY A C 1
ATOM 1304 O O . GLY A 1 176 ? -5.097 -6.413 20.628 1.00 78.69 176 GLY A O 1
ATOM 1305 N N . GLN A 1 177 ? -4.517 -7.221 22.640 1.00 84.31 177 GLN A N 1
ATOM 1306 C CA . GLN A 1 177 ? -5.754 -7.983 22.849 1.00 84.31 177 GLN A CA 1
ATOM 1307 C C . GLN A 1 177 ? -6.988 -7.086 23.033 1.00 84.31 177 GLN A C 1
ATOM 1309 O O . GLN A 1 177 ? -7.987 -7.294 22.352 1.00 84.31 177 GLN A O 1
ATOM 1314 N N . ALA A 1 178 ? -6.896 -6.036 23.853 1.00 84.06 178 ALA A N 1
ATOM 1315 C CA . ALA A 1 178 ? -7.998 -5.098 24.082 1.00 84.06 178 ALA A CA 1
ATOM 1316 C C . ALA A 1 178 ? -8.404 -4.356 22.795 1.00 84.06 178 ALA A C 1
ATOM 1318 O O . ALA A 1 178 ? -9.585 -4.191 22.511 1.00 84.06 178 ALA A O 1
ATOM 1319 N N . ARG A 1 179 ? -7.433 -3.995 21.943 1.00 87.06 179 ARG A N 1
ATOM 1320 C CA . ARG A 1 179 ? -7.734 -3.397 20.627 1.00 87.06 179 ARG A CA 1
ATOM 1321 C C . ARG A 1 179 ? -8.427 -4.366 19.677 1.00 87.06 179 ARG A C 1
ATOM 1323 O O . ARG A 1 179 ? -9.232 -3.937 18.861 1.00 87.06 179 ARG A O 1
ATOM 1330 N N . ARG A 1 180 ? -8.084 -5.657 19.745 1.00 88.81 180 ARG A N 1
ATOM 1331 C CA . ARG A 1 180 ? -8.743 -6.688 18.934 1.00 88.81 180 ARG A CA 1
ATOM 1332 C C . ARG A 1 180 ? -10.181 -6.902 19.392 1.00 88.81 180 ARG A C 1
ATOM 1334 O O . ARG A 1 180 ? -11.036 -6.993 18.526 1.00 88.81 180 ARG A O 1
ATOM 1341 N N . ALA A 1 181 ? -10.431 -6.935 20.701 1.00 89.94 181 ALA A N 1
ATOM 1342 C CA . ALA A 1 181 ? -11.781 -7.038 21.253 1.00 89.94 181 ALA A CA 1
ATOM 1343 C C . ALA A 1 181 ? -12.649 -5.847 20.821 1.00 89.94 181 ALA A C 1
ATOM 1345 O O . ALA A 1 181 ? -13.693 -6.047 20.216 1.00 89.94 181 ALA A O 1
ATOM 1346 N N . LEU A 1 182 ? -12.146 -4.618 20.985 1.00 90.31 182 LEU A N 1
ATOM 1347 C CA . LEU A 1 182 ? -12.864 -3.423 20.539 1.00 90.31 182 LEU A CA 1
ATOM 1348 C C . LEU A 1 182 ? -13.128 -3.415 19.026 1.00 90.31 182 LEU A C 1
ATOM 1350 O O . LEU A 1 182 ? -14.190 -2.994 18.587 1.00 90.31 182 LEU A O 1
ATOM 1354 N N . ALA A 1 183 ? -12.178 -3.893 18.214 1.00 92.44 183 ALA A N 1
ATOM 1355 C CA . ALA A 1 183 ? -12.405 -4.025 16.778 1.00 92.44 183 ALA A CA 1
ATOM 1356 C C . ALA A 1 183 ? -13.526 -5.031 16.465 1.00 92.44 183 ALA A C 1
ATOM 1358 O O . ALA A 1 183 ? -14.273 -4.795 15.532 1.00 92.44 183 ALA A O 1
ATOM 1359 N N . VAL A 1 184 ? -13.666 -6.123 17.224 1.00 94.56 184 VAL A N 1
ATOM 1360 C CA . VAL A 1 184 ? -14.774 -7.081 17.044 1.00 94.56 184 VAL A CA 1
ATOM 1361 C C . VAL A 1 184 ? -16.114 -6.444 17.413 1.00 94.56 184 VAL A C 1
ATOM 1363 O O . VAL A 1 184 ? -17.074 -6.601 16.669 1.00 94.56 184 VAL A O 1
ATOM 1366 N N . GLU A 1 185 ? -16.172 -5.683 18.505 1.00 93.38 185 GLU A N 1
ATOM 1367 C CA . GLU A 1 185 ? -17.392 -4.972 18.912 1.00 93.38 185 GLU A CA 1
ATOM 1368 C C . GLU A 1 185 ? -17.818 -3.940 17.858 1.00 93.38 185 GLU A C 1
ATOM 1370 O O . GLU A 1 185 ? -18.956 -3.952 17.400 1.00 93.38 185 GLU A O 1
ATOM 1375 N N . LEU A 1 186 ? -16.881 -3.107 17.389 1.00 93.25 186 LEU A N 1
ATOM 1376 C CA . LEU A 1 186 ? -17.147 -2.137 16.322 1.00 93.25 186 LEU A CA 1
ATOM 1377 C C . LEU A 1 186 ? -17.522 -2.811 14.999 1.00 93.25 186 LEU A C 1
ATOM 1379 O O . LEU A 1 186 ? -18.314 -2.263 14.241 1.00 93.25 186 LEU A O 1
ATOM 1383 N N . GLN A 1 187 ? -16.957 -3.986 14.711 1.00 95.88 187 GLN A N 1
ATOM 1384 C CA . GLN A 1 187 ? -17.317 -4.764 13.530 1.00 95.88 187 GLN A CA 1
ATOM 1385 C C . GLN A 1 187 ? -18.790 -5.186 13.579 1.00 95.88 187 GLN A C 1
ATOM 1387 O O . GLN A 1 187 ? -19.506 -5.008 12.598 1.00 95.88 187 GLN A O 1
ATOM 1392 N N . GLN A 1 188 ? -19.227 -5.732 14.718 1.00 95.44 188 GLN A N 1
ATOM 1393 C CA . GLN A 1 188 ? -20.603 -6.185 14.930 1.00 95.44 188 GLN A CA 1
ATOM 1394 C C . GLN A 1 188 ? -21.588 -5.019 14.889 1.00 95.44 188 GLN A C 1
ATOM 1396 O O . GLN A 1 188 ? -22.600 -5.104 14.203 1.00 95.44 188 GLN A O 1
ATOM 1401 N N . GLU A 1 189 ? -21.268 -3.926 15.577 1.00 94.44 189 GLU A N 1
ATOM 1402 C CA . GLU A 1 189 ? -22.151 -2.767 15.673 1.00 94.44 189 GLU A CA 1
ATOM 1403 C C . GLU A 1 189 ? -22.287 -2.022 14.336 1.00 94.44 189 GLU A C 1
ATOM 1405 O O . GLU A 1 189 ? -23.383 -1.644 13.933 1.00 94.44 189 GLU A O 1
ATOM 1410 N N . MET A 1 190 ? -21.174 -1.785 13.637 1.00 93.12 190 MET A N 1
ATOM 1411 C CA . MET A 1 190 ? -21.181 -0.988 12.405 1.00 93.12 190 MET A CA 1
ATOM 1412 C C . MET A 1 190 ? -21.486 -1.828 11.155 1.00 93.12 190 MET A C 1
ATOM 1414 O O . MET A 1 190 ? -21.635 -1.262 10.075 1.00 93.12 190 MET A O 1
ATOM 1418 N N . GLY A 1 191 ? -21.521 -3.162 11.265 1.00 94.12 191 GLY A N 1
ATOM 1419 C CA . GLY A 1 191 ? -21.716 -4.062 10.123 1.00 94.12 191 GLY A CA 1
ATOM 1420 C C . GLY A 1 191 ? -20.588 -4.004 9.084 1.00 94.12 191 GLY A C 1
ATOM 1421 O O . GLY A 1 191 ? -20.831 -4.216 7.900 1.00 94.12 191 GLY A O 1
ATOM 1422 N N . VAL A 1 192 ? -19.360 -3.686 9.506 1.00 93.88 192 VAL A N 1
ATOM 1423 C CA . VAL A 1 192 ? -18.200 -3.511 8.610 1.00 93.88 192 VAL A CA 1
ATOM 1424 C C . VAL A 1 192 ? -17.313 -4.755 8.566 1.00 93.88 192 VAL A C 1
ATOM 1426 O O . VAL A 1 192 ? -17.428 -5.659 9.394 1.00 93.88 192 VAL A O 1
ATOM 1429 N N . ASP A 1 193 ? -16.376 -4.817 7.621 1.00 93.81 193 ASP A N 1
ATOM 1430 C CA . ASP A 1 193 ? -15.368 -5.873 7.613 1.00 93.81 193 ASP A CA 1
ATOM 1431 C C . ASP A 1 193 ? -14.318 -5.683 8.730 1.00 93.81 193 ASP A C 1
ATOM 1433 O O . ASP A 1 193 ? -14.132 -4.611 9.320 1.00 93.81 193 ASP A O 1
ATOM 1437 N N . ARG A 1 194 ? -13.583 -6.761 9.016 1.00 91.94 194 ARG A N 1
ATOM 1438 C CA . ARG A 1 194 ? -12.592 -6.809 10.097 1.00 91.94 194 ARG A CA 1
ATOM 1439 C C . ARG A 1 194 ? -11.448 -5.807 9.922 1.00 91.94 194 ARG A C 1
ATOM 1441 O O . ARG A 1 194 ? -10.921 -5.316 10.925 1.00 91.94 194 ARG A O 1
ATOM 1448 N N . GLU A 1 195 ? -11.000 -5.544 8.695 1.00 90.44 195 GLU A N 1
ATOM 1449 C CA . GLU A 1 195 ? -9.934 -4.571 8.460 1.00 90.44 195 GLU A CA 1
ATOM 1450 C C . GLU A 1 195 ? -10.457 -3.156 8.679 1.00 90.44 195 GLU A C 1
ATOM 1452 O O . GLU A 1 195 ? -9.831 -2.406 9.430 1.00 90.44 195 GLU A O 1
ATOM 1457 N N . THR A 1 196 ? -11.633 -2.812 8.160 1.00 91.38 196 THR A N 1
ATOM 1458 C CA . THR A 1 196 ? -12.263 -1.508 8.422 1.00 91.38 196 THR A CA 1
ATOM 1459 C C . THR A 1 196 ? -12.428 -1.251 9.923 1.00 91.38 196 THR A C 1
ATOM 1461 O O . THR A 1 196 ? -12.011 -0.200 10.421 1.00 91.38 196 THR A O 1
ATOM 1464 N N . ALA A 1 197 ? -12.877 -2.245 10.697 1.00 92.62 197 ALA A N 1
ATOM 1465 C CA . ALA A 1 197 ? -12.976 -2.129 12.154 1.00 92.62 197 ALA A CA 1
ATOM 1466 C C . ALA A 1 197 ? -11.615 -1.905 12.853 1.00 92.62 197 ALA A C 1
ATOM 1468 O O . ALA A 1 197 ? -11.494 -1.104 13.784 1.00 92.62 197 ALA A O 1
ATOM 1469 N N . ARG A 1 198 ? -10.537 -2.552 12.386 1.00 90.50 198 ARG A N 1
ATOM 1470 C CA . ARG A 1 198 ? -9.165 -2.285 12.875 1.00 90.50 198 ARG A CA 1
ATOM 1471 C C . ARG A 1 198 ? -8.700 -0.865 12.533 1.00 90.50 198 ARG A C 1
ATOM 1473 O O . ARG A 1 198 ? -7.991 -0.237 13.331 1.00 90.50 198 ARG A O 1
ATOM 1480 N N . GLY A 1 199 ? -9.077 -0.371 11.354 1.00 90.00 199 GLY A N 1
ATOM 1481 C CA . GLY A 1 199 ? -8.860 1.010 10.923 1.00 90.00 199 GLY A CA 1
ATOM 1482 C C . GLY A 1 199 ? -9.542 2.005 11.859 1.00 90.00 199 GLY A C 1
ATOM 1483 O O . GLY A 1 199 ? -8.883 2.923 12.353 1.00 90.00 199 GLY A O 1
ATOM 1484 N N . LEU A 1 200 ? -10.809 1.751 12.196 1.00 91.88 200 LEU A N 1
ATOM 1485 C CA . LEU A 1 200 ? -11.599 2.555 13.131 1.00 91.88 200 LEU A CA 1
ATOM 1486 C C . LEU A 1 200 ? -10.925 2.672 14.497 1.00 91.88 200 LEU A C 1
ATOM 1488 O O . LEU A 1 200 ? -10.670 3.784 14.956 1.00 91.88 200 LEU A O 1
ATOM 1492 N N . VAL A 1 201 ? -10.531 1.551 15.113 1.00 91.06 201 VAL A N 1
ATOM 1493 C CA . VAL A 1 201 ? -9.814 1.568 16.405 1.00 91.06 201 VAL A CA 1
ATOM 1494 C C . VAL A 1 201 ? -8.551 2.434 16.339 1.00 91.06 201 VAL A C 1
ATOM 1496 O O . VAL A 1 201 ? -8.216 3.138 17.294 1.00 91.06 201 VAL A O 1
ATOM 1499 N N . THR A 1 202 ? -7.839 2.406 15.209 1.00 89.31 202 THR A N 1
ATOM 1500 C CA . THR A 1 202 ? -6.632 3.220 15.013 1.00 89.31 202 THR A CA 1
ATOM 1501 C C . THR A 1 202 ? -6.960 4.714 14.940 1.00 89.31 202 THR A C 1
ATOM 1503 O O . THR A 1 202 ? -6.286 5.498 15.611 1.00 89.31 202 THR A O 1
ATOM 1506 N N . LYS A 1 203 ? -8.000 5.106 14.192 1.00 89.25 203 LYS A N 1
ATOM 1507 C CA . LYS A 1 203 ? -8.454 6.503 14.062 1.00 89.25 203 LYS A CA 1
ATOM 1508 C C . LYS A 1 203 ? -8.995 7.059 15.379 1.00 89.25 203 LYS A C 1
ATOM 1510 O O . LYS A 1 203 ? -8.546 8.110 15.826 1.00 89.25 203 LYS A O 1
ATOM 1515 N N . LEU A 1 204 ? -9.866 6.312 16.052 1.00 89.44 204 LEU A N 1
ATOM 1516 C CA . LEU A 1 204 ? -10.445 6.686 17.348 1.00 89.44 204 LEU A CA 1
ATOM 1517 C C . LEU A 1 204 ? -9.360 6.927 18.405 1.00 89.44 204 LEU A C 1
ATOM 1519 O O . LEU A 1 204 ? -9.407 7.897 19.161 1.00 89.44 204 LEU A O 1
ATOM 1523 N N . LYS A 1 205 ? -8.324 6.081 18.415 1.00 87.75 205 LYS A N 1
ATOM 1524 C CA . LYS A 1 205 ? -7.155 6.267 19.278 1.00 87.75 205 LYS A CA 1
ATOM 1525 C C . LYS A 1 205 ? -6.364 7.535 18.939 1.00 87.75 205 LYS A C 1
ATOM 1527 O O . LYS A 1 205 ? -5.824 8.154 19.849 1.00 87.75 205 LYS A O 1
ATOM 1532 N N . GLN A 1 206 ? -6.205 7.874 17.659 1.00 84.50 206 GLN A N 1
ATOM 1533 C CA . GLN A 1 206 ? -5.496 9.093 17.250 1.00 84.50 206 GLN A CA 1
ATOM 1534 C C . GLN A 1 206 ? -6.262 10.347 17.677 1.00 84.50 206 GLN A C 1
ATOM 1536 O O . GLN A 1 206 ? -5.640 11.269 18.187 1.00 84.50 206 GLN A O 1
ATOM 1541 N N . MET A 1 207 ? -7.590 10.345 17.542 1.00 80.50 207 MET A N 1
ATOM 1542 C CA . MET A 1 207 ? -8.432 11.480 17.926 1.00 80.50 207 MET A CA 1
ATOM 1543 C C . MET A 1 207 ? -8.455 11.726 19.436 1.00 80.50 207 MET A C 1
ATOM 1545 O O . MET A 1 207 ? -8.352 12.866 19.848 1.00 80.50 207 MET A O 1
ATOM 1549 N N . ARG A 1 208 ? -8.518 10.674 20.264 1.00 71.75 208 ARG A N 1
ATOM 1550 C CA . ARG A 1 208 ? -8.515 10.799 21.739 1.00 71.75 208 ARG A CA 1
ATOM 1551 C C . ARG A 1 208 ? -7.149 11.104 22.369 1.00 71.75 208 ARG A C 1
ATOM 1553 O O . ARG A 1 208 ? -7.034 11.155 23.590 1.00 71.75 208 ARG A O 1
ATOM 1560 N N . LYS A 1 209 ? -6.087 11.163 21.563 1.00 59.16 209 LYS A N 1
ATOM 1561 C CA . LYS A 1 209 ? -4.758 11.594 22.020 1.00 59.16 209 LYS A CA 1
ATOM 1562 C C . LYS A 1 209 ? -4.571 13.110 21.943 1.00 59.16 209 LYS A C 1
ATOM 1564 O O . LYS A 1 209 ? -3.569 13.588 22.469 1.00 59.16 209 LYS A O 1
ATOM 1569 N N . VAL A 1 210 ? -5.477 13.793 21.248 1.00 40.44 210 VAL A N 1
ATOM 1570 C CA . VAL A 1 210 ? -5.671 15.244 21.291 1.00 40.44 210 VAL A CA 1
ATOM 1571 C C . VAL A 1 210 ? -6.623 15.534 22.443 1.00 40.44 210 VAL A C 1
ATOM 1573 O O . VAL A 1 210 ? -6.360 16.520 23.157 1.00 40.44 210 VAL A O 1
#

Organism: NCBI:txid156174

Secondary structure (DSSP, 8-state):
------------------------PPPPPP-------------GGGGGS-HHHHHHHHTSSS--S-HHHHHHHHHHHT-HHHHHHH--GGG--HHHHHHHHHHHHT-GGGPPPP-S--PPP-S-PPPHHHHHHHHHHHHHHHHHHHHHHHTHHHHHHHHHHHHHTT-----SS--HHHHHHHHHHHHHHHT--HHHHHHHHHHHHHHTT-

Radius of gyration: 28.84 Å; chains: 1; bounding box: 48×60×107 Å